Protein AF-A0A7S3GZ37-F1 (afdb_monomer)

Radius of gyration: 24.85 Å; Cα contacts (8 Å, |Δi|>4): 449; chains: 1; bounding box: 66×61×66 Å

Structure (mmCIF, N/CA/C/O backbone):
data_AF-A0A7S3GZ37-F1
#
_entry.id   AF-A0A7S3GZ37-F1
#
loop_
_atom_site.group_PDB
_atom_site.id
_atom_site.type_symbol
_atom_site.label_atom_id
_atom_site.label_alt_id
_atom_site.label_comp_id
_atom_site.label_asym_id
_atom_site.label_entity_id
_atom_site.label_seq_id
_atom_site.pdbx_PDB_ins_code
_atom_site.Cartn_x
_atom_site.Cartn_y
_atom_site.Cartn_z
_atom_site.occupancy
_atom_site.B_iso_or_equiv
_atom_site.auth_seq_id
_atom_site.auth_comp_id
_atom_site.auth_asym_id
_atom_site.auth_atom_id
_atom_site.pdbx_PDB_model_num
ATOM 1 N N . MET A 1 1 ? -5.097 -29.015 18.355 1.00 35.50 1 MET A N 1
ATOM 2 C CA . MET A 1 1 ? -4.716 -27.588 18.468 1.00 35.50 1 MET A CA 1
ATOM 3 C C . MET A 1 1 ? -5.918 -26.804 17.967 1.00 35.50 1 MET A C 1
ATOM 5 O O . MET A 1 1 ? -6.181 -26.873 16.778 1.00 35.50 1 MET A O 1
ATOM 9 N N . GLN A 1 2 ? -6.731 -26.203 18.844 1.00 29.08 2 GLN A N 1
ATOM 10 C CA . GLN A 1 2 ? -7.944 -25.498 18.398 1.00 29.08 2 GLN A CA 1
ATOM 11 C C . GLN A 1 2 ? -7.541 -24.325 17.495 1.00 29.08 2 GLN A C 1
ATOM 13 O O . GLN A 1 2 ? -6.819 -23.424 17.925 1.00 29.08 2 GLN A O 1
ATOM 18 N N . ARG A 1 3 ? -7.948 -24.377 16.223 1.00 33.03 3 ARG A N 1
ATOM 19 C CA . ARG A 1 3 ? -7.737 -23.296 15.258 1.00 33.03 3 ARG A CA 1
ATOM 20 C C . ARG A 1 3 ? -8.770 -22.206 15.535 1.00 33.03 3 ARG A C 1
ATOM 22 O O . ARG A 1 3 ? -9.951 -22.379 15.263 1.00 33.03 3 ARG A O 1
ATOM 29 N N . PHE A 1 4 ? -8.314 -21.083 16.078 1.00 39.19 4 PHE A N 1
ATOM 30 C CA . PHE A 1 4 ? -9.136 -19.892 16.290 1.00 39.19 4 PHE A CA 1
ATOM 31 C C . PHE A 1 4 ? -9.198 -19.076 14.995 1.00 39.19 4 PHE A C 1
ATOM 33 O O . PHE A 1 4 ? -8.526 -18.056 14.859 1.00 39.19 4 PHE A O 1
ATOM 40 N N . VAL A 1 5 ? -9.968 -19.551 14.016 1.00 39.66 5 VAL A N 1
ATOM 41 C CA . VAL A 1 5 ? -10.285 -18.780 12.807 1.00 39.66 5 VAL A CA 1
ATOM 42 C C . VAL A 1 5 ? -11.762 -18.399 12.885 1.00 39.66 5 VAL A C 1
ATOM 44 O O . VAL A 1 5 ? -12.608 -19.293 12.863 1.00 39.66 5 VAL A O 1
ATOM 47 N N . PRO A 1 6 ? -12.112 -17.105 12.987 1.00 42.22 6 PRO A N 1
ATOM 48 C CA . PRO A 1 6 ? -13.501 -16.681 12.888 1.00 42.22 6 PRO A CA 1
ATOM 49 C C . PRO A 1 6 ? -14.073 -17.135 11.537 1.00 42.22 6 PRO A C 1
ATOM 51 O O . PRO A 1 6 ? -13.595 -16.700 10.487 1.00 42.22 6 PRO A O 1
ATOM 54 N N . LEU A 1 7 ? -15.077 -18.019 11.575 1.00 40.81 7 LEU A N 1
ATOM 55 C CA . LEU A 1 7 ? -15.698 -18.655 10.399 1.00 40.81 7 LEU A CA 1
ATOM 56 C C . LEU A 1 7 ? -16.507 -17.681 9.528 1.00 40.81 7 LEU A C 1
ATOM 58 O O . LEU A 1 7 ? -16.898 -18.024 8.414 1.00 40.81 7 LEU A O 1
ATOM 62 N N . THR A 1 8 ? -16.764 -16.465 10.017 1.00 44.47 8 THR A N 1
ATOM 63 C CA . THR A 1 8 ? -17.423 -15.408 9.249 1.00 44.47 8 THR A CA 1
ATOM 64 C C . THR A 1 8 ? -16.440 -14.278 8.966 1.00 44.47 8 THR A C 1
ATOM 66 O O . THR A 1 8 ? -15.879 -13.631 9.856 1.00 44.47 8 THR A O 1
ATOM 69 N N . GLY A 1 9 ? -16.184 -14.082 7.676 1.00 42.22 9 GLY A N 1
ATOM 70 C CA . GLY A 1 9 ? -15.377 -12.988 7.180 1.00 42.22 9 GLY A CA 1
ATOM 71 C C . GLY A 1 9 ? -16.189 -11.706 7.123 1.00 42.22 9 GLY A C 1
ATOM 72 O O . GLY A 1 9 ? -17.130 -11.608 6.342 1.00 42.22 9 GLY A O 1
ATOM 73 N N . SER A 1 10 ? -15.861 -10.725 7.960 1.00 42.22 10 SER A N 1
ATOM 74 C CA . SER A 1 10 ? -16.433 -9.392 7.804 1.00 42.22 10 SER A CA 1
ATOM 75 C C . SER A 1 10 ? -15.868 -8.732 6.547 1.00 42.22 10 SER A C 1
ATOM 77 O O . SER A 1 10 ? -14.715 -8.306 6.546 1.00 42.22 10 SER A O 1
ATOM 79 N N . LEU A 1 11 ? -16.700 -8.603 5.512 1.00 43.41 11 LEU A N 1
ATOM 80 C CA . LEU A 1 11 ? -16.459 -7.702 4.377 1.00 43.41 11 LEU A CA 1
ATOM 81 C C . LEU A 1 11 ? -16.741 -6.232 4.724 1.00 43.41 11 LEU A C 1
ATOM 83 O O . LEU A 1 11 ? -16.451 -5.344 3.929 1.00 43.41 11 LEU A O 1
ATOM 87 N N . THR A 1 12 ? -17.324 -5.962 5.894 1.00 43.28 12 THR A N 1
ATOM 88 C CA . THR A 1 12 ? -17.513 -4.602 6.404 1.00 43.28 12 THR A CA 1
ATOM 89 C C . THR A 1 12 ? -16.279 -4.145 7.181 1.00 43.28 12 THR A C 1
ATOM 91 O O . THR A 1 12 ? -15.469 -4.979 7.595 1.00 43.28 12 THR A O 1
ATOM 94 N N . ASP A 1 13 ? -16.148 -2.828 7.374 1.00 47.03 13 ASP A N 1
ATOM 95 C CA . ASP A 1 13 ? -15.053 -2.085 8.031 1.00 47.03 13 ASP A CA 1
ATOM 96 C C . ASP A 1 13 ? -14.831 -2.427 9.526 1.00 47.03 13 ASP A C 1
ATOM 98 O O . ASP A 1 13 ? -14.633 -1.561 10.375 1.00 47.03 13 ASP A O 1
ATOM 102 N N . ASN A 1 14 ? -14.822 -3.710 9.875 1.00 44.12 14 ASN A N 1
ATOM 103 C CA . ASN A 1 14 ? -14.797 -4.210 11.245 1.00 44.12 14 ASN A CA 1
ATOM 104 C C . ASN A 1 14 ? -13.373 -4.521 11.722 1.00 44.12 14 ASN A C 1
ATOM 106 O O . ASN A 1 14 ? -13.192 -5.229 12.714 1.00 44.12 14 ASN A O 1
ATOM 110 N N . ALA A 1 15 ? -12.345 -4.000 11.046 1.00 44.28 15 ALA A N 1
ATOM 111 C CA . ALA A 1 15 ? -11.033 -3.926 11.675 1.00 44.28 15 ALA A CA 1
ATOM 112 C C . ALA A 1 15 ? -11.205 -3.125 12.984 1.00 44.28 15 ALA A C 1
ATOM 114 O O . ALA A 1 15 ? -11.822 -2.052 12.944 1.00 44.28 15 ALA A O 1
ATOM 115 N N . PRO A 1 16 ? -10.733 -3.622 14.143 1.00 38.81 16 PRO A N 1
ATOM 116 C CA . PRO A 1 16 ? -10.946 -2.967 15.428 1.00 38.81 16 PRO A CA 1
ATOM 117 C C . PRO A 1 16 ? -10.418 -1.532 15.358 1.00 38.81 16 PRO A C 1
ATOM 119 O O . PRO A 1 16 ? -9.214 -1.292 15.356 1.00 38.81 16 PRO A O 1
ATOM 122 N N . GLY A 1 17 ? -11.329 -0.563 15.228 1.00 41.06 17 GLY A N 1
ATOM 123 C CA . GLY A 1 17 ? -10.919 0.800 14.905 1.00 41.06 17 GLY A CA 1
ATOM 124 C C . GLY A 1 17 ? -11.859 1.605 14.020 1.00 41.06 17 GLY A C 1
ATOM 125 O O . GLY A 1 17 ? -11.913 2.821 14.193 1.00 41.06 17 GLY A O 1
ATOM 126 N N . TYR A 1 18 ? -12.569 0.971 13.085 1.00 42.00 18 TYR A N 1
ATOM 127 C CA . TYR A 1 18 ? -13.276 1.692 12.022 1.00 42.00 18 TYR A CA 1
ATOM 128 C C . TYR A 1 18 ? -14.769 1.361 11.935 1.00 42.00 18 TYR A C 1
ATOM 130 O O . TYR A 1 18 ? -15.287 0.502 12.646 1.00 42.00 18 TYR A O 1
ATOM 138 N N . ASN A 1 19 ? -15.473 2.240 11.228 1.00 46.69 19 ASN A N 1
ATOM 139 C CA . ASN A 1 19 ? -16.902 2.490 11.354 1.00 46.69 19 ASN A CA 1
ATOM 140 C C . ASN A 1 19 ? -17.733 1.236 11.069 1.00 46.69 19 ASN A C 1
ATOM 142 O O . ASN A 1 19 ? -17.633 0.654 9.997 1.00 46.69 19 ASN A O 1
ATOM 146 N N . ILE A 1 20 ? -18.644 0.899 11.983 1.00 42.38 20 ILE A N 1
ATOM 147 C CA . ILE A 1 20 ? -19.829 0.154 11.560 1.00 42.38 20 ILE A CA 1
ATOM 148 C C . ILE A 1 20 ? -20.642 1.164 10.758 1.00 42.38 20 ILE A C 1
ATOM 150 O O . ILE A 1 20 ? -20.902 2.263 11.253 1.00 42.38 20 ILE A O 1
ATOM 154 N N . VAL A 1 21 ? -20.973 0.820 9.516 1.00 41.56 21 VAL A N 1
ATOM 155 C CA . VAL A 1 21 ? -21.879 1.601 8.675 1.00 41.56 21 VAL A CA 1
ATOM 156 C C . VAL A 1 21 ? -23.245 1.567 9.360 1.00 41.56 21 VAL A C 1
ATOM 158 O O . VAL A 1 21 ? -24.022 0.637 9.183 1.00 41.56 21 VAL A O 1
ATOM 161 N N . SER A 1 22 ? -23.482 2.518 10.254 1.00 46.72 22 SER A N 1
ATOM 162 C CA . SER A 1 22 ? -24.790 2.752 10.846 1.00 46.72 22 SER A CA 1
ATOM 163 C C . SER A 1 22 ? -25.494 3.772 9.958 1.00 46.72 22 SER A C 1
ATOM 165 O O . SER A 1 22 ? -24.910 4.812 9.647 1.00 46.72 22 SER A O 1
ATOM 167 N N . GLU A 1 23 ? -26.742 3.500 9.587 1.00 46.38 23 GLU A N 1
ATOM 168 C CA . GLU A 1 23 ? -27.603 4.461 8.883 1.00 46.38 23 GLU A CA 1
ATOM 169 C C . GLU A 1 23 ? -27.892 5.713 9.738 1.00 46.38 23 GLU A C 1
ATOM 171 O O . GLU A 1 23 ? -28.280 6.757 9.214 1.00 46.38 23 GLU A O 1
ATOM 176 N N . ASP A 1 24 ? -27.620 5.648 11.046 1.00 51.50 24 ASP A N 1
ATOM 177 C CA . ASP A 1 24 ? -27.681 6.782 11.956 1.00 51.50 24 ASP A CA 1
ATOM 178 C C . ASP A 1 24 ? -26.459 7.706 11.793 1.00 51.50 24 ASP A C 1
ATOM 180 O O . ASP A 1 24 ? -25.326 7.412 12.192 1.00 51.50 24 ASP A O 1
ATOM 184 N N . VAL A 1 25 ? -26.707 8.900 11.250 1.00 54.44 25 VAL A N 1
ATOM 185 C CA . VAL A 1 25 ? -25.701 9.953 11.004 1.00 54.44 25 VAL A CA 1
ATOM 186 C C . VAL A 1 25 ? -24.977 10.375 12.296 1.00 54.44 25 VAL A C 1
ATOM 188 O O . VAL A 1 25 ? -23.818 10.793 12.261 1.00 54.44 25 VAL A O 1
ATOM 191 N N . ALA A 1 26 ? -25.631 10.227 13.455 1.00 55.41 26 ALA A N 1
ATOM 192 C CA . ALA A 1 26 ? -25.040 10.496 14.766 1.00 55.41 26 ALA A CA 1
ATOM 193 C C . ALA A 1 26 ? -24.019 9.424 15.206 1.00 55.41 26 ALA A C 1
ATOM 195 O O . ALA A 1 26 ? -23.028 9.758 15.859 1.00 55.41 26 ALA A O 1
ATOM 196 N N . GLU A 1 27 ? -24.216 8.156 14.829 1.00 52.59 27 GLU A N 1
ATOM 197 C CA . GLU A 1 27 ? -23.278 7.058 15.106 1.00 52.59 27 GLU A CA 1
ATOM 198 C C . GLU A 1 27 ? -22.117 7.018 14.098 1.00 52.59 27 GLU A C 1
ATOM 200 O O . GLU A 1 27 ? -20.994 6.689 14.482 1.00 52.59 27 GLU A O 1
ATOM 205 N N . ALA A 1 28 ? -22.328 7.472 12.856 1.00 52.44 28 ALA A N 1
ATOM 206 C CA . ALA A 1 28 ? -21.282 7.609 11.831 1.00 52.44 28 ALA A CA 1
ATOM 207 C C . ALA A 1 28 ? -20.157 8.607 12.205 1.00 52.44 28 ALA A C 1
ATOM 209 O O . ALA A 1 28 ? -19.084 8.621 11.595 1.00 52.44 28 ALA A O 1
ATOM 210 N N . ALA A 1 29 ? -20.382 9.447 13.222 1.00 57.59 29 ALA A N 1
ATOM 211 C CA . ALA A 1 29 ? -19.398 10.382 13.769 1.00 57.59 29 ALA A CA 1
ATOM 212 C C . ALA A 1 29 ? -18.529 9.785 14.896 1.00 57.59 29 ALA A C 1
ATOM 214 O O . ALA A 1 29 ? -17.644 10.472 15.424 1.00 57.59 29 ALA A O 1
ATOM 215 N N . LEU A 1 30 ? -18.779 8.536 15.297 1.00 62.91 30 LEU A N 1
ATOM 216 C CA . LEU A 1 30 ? -18.092 7.879 16.403 1.00 62.91 30 LEU A CA 1
ATOM 217 C C . LEU A 1 30 ? -16.970 6.971 15.888 1.00 62.91 30 LEU A C 1
ATOM 219 O O . LEU A 1 30 ? -17.129 6.230 14.929 1.00 62.91 30 LEU A O 1
ATOM 223 N N . GLY A 1 31 ? -15.817 7.037 16.547 1.00 70.00 31 GLY A N 1
ATOM 224 C CA . GLY A 1 31 ? -14.633 6.255 16.216 1.00 70.00 31 GLY A CA 1
ATOM 225 C C . GLY A 1 31 ? -14.716 4.797 16.702 1.00 70.00 31 GLY A C 1
ATOM 226 O O . GLY A 1 31 ? -15.807 4.217 16.792 1.00 70.00 31 GLY A O 1
ATOM 227 N N . PRO A 1 32 ? -13.567 4.180 17.047 1.00 74.94 32 PRO A N 1
ATOM 228 C CA . PRO A 1 32 ? -13.516 2.788 17.482 1.00 74.94 32 PRO A CA 1
ATOM 229 C C . PRO A 1 32 ? -14.454 2.499 18.653 1.00 74.94 32 PRO A C 1
ATOM 231 O O . PRO A 1 32 ? -14.734 3.389 19.468 1.00 74.94 32 PRO A O 1
ATOM 234 N N . LEU A 1 33 ? -14.826 1.226 18.825 1.00 80.38 33 LEU A N 1
ATOM 235 C CA . LEU A 1 33 ? -15.337 0.756 20.112 1.00 80.38 33 LEU A CA 1
ATOM 236 C C . LEU A 1 33 ? -14.380 1.186 21.226 1.00 80.38 33 LEU A C 1
ATOM 238 O O . LEU A 1 33 ? -13.155 1.132 21.097 1.00 80.38 33 LEU A O 1
ATOM 242 N N . CYS A 1 34 ? -14.944 1.657 22.332 1.00 82.25 34 CYS A N 1
ATOM 243 C CA . CYS A 1 34 ? -14.135 2.099 23.448 1.00 82.25 34 CYS A CA 1
ATOM 244 C C . CYS A 1 34 ? -13.430 0.894 24.065 1.00 82.25 34 CYS A C 1
ATOM 246 O O . CYS A 1 34 ? -14.068 0.068 24.711 1.00 82.25 34 CYS A O 1
ATOM 248 N N . TRP A 1 35 ? -12.105 0.842 23.931 1.00 85.81 35 TRP A N 1
ATOM 249 C CA . TRP A 1 35 ? -11.263 -0.223 24.487 1.00 85.81 35 TRP A CA 1
ATOM 250 C C . TRP A 1 35 ? -11.438 -0.411 26.000 1.00 85.81 35 TRP A C 1
ATOM 252 O O . TRP A 1 35 ? -11.164 -1.480 26.531 1.00 85.81 35 TRP A O 1
ATOM 262 N N . LYS A 1 36 ? -11.897 0.624 26.719 1.00 86.12 36 LYS A N 1
ATOM 263 C CA . LYS A 1 36 ? -12.059 0.569 28.174 1.00 86.12 36 LYS A CA 1
ATOM 264 C C . LYS A 1 36 ? -13.328 -0.161 28.616 1.00 86.12 36 LYS A C 1
ATOM 266 O O . LYS A 1 36 ? -13.311 -0.783 29.673 1.00 86.12 36 LYS A O 1
ATOM 271 N N . CYS A 1 37 ? -14.420 -0.031 27.863 1.00 87.06 37 CYS A N 1
ATOM 272 C CA . CYS A 1 37 ? -15.710 -0.651 28.187 1.00 87.06 37 CYS A CA 1
ATOM 273 C C . CYS A 1 37 ? -16.151 -1.710 27.174 1.00 87.06 37 CYS A C 1
ATOM 275 O O . CYS A 1 37 ? -17.232 -2.271 27.330 1.00 87.06 37 CYS A O 1
ATOM 277 N N . SER A 1 38 ? -15.363 -1.944 26.125 1.00 83.19 38 SER A N 1
ATOM 278 C CA . SER A 1 38 ? -15.662 -2.867 25.028 1.00 83.19 38 SER A CA 1
ATOM 279 C C . SER A 1 38 ? -17.062 -2.659 24.437 1.00 83.19 38 SER A C 1
ATOM 281 O O . SER A 1 38 ? -17.802 -3.608 24.219 1.00 83.19 38 SER A O 1
ATOM 283 N N . GLY A 1 39 ? -17.470 -1.399 24.245 1.00 83.38 39 GLY A N 1
ATOM 284 C CA . GLY A 1 39 ? -18.782 -1.073 23.670 1.00 83.38 39 GLY A CA 1
ATOM 285 C C . GLY A 1 39 ? -19.966 -1.120 24.642 1.00 83.38 39 GLY A C 1
ATOM 286 O O . GLY A 1 39 ? -21.083 -0.793 24.257 1.00 83.38 39 GLY A O 1
ATOM 287 N N . THR A 1 40 ? -19.761 -1.452 25.918 1.00 86.12 40 THR A N 1
ATOM 288 C CA . THR A 1 40 ? -20.869 -1.498 26.894 1.00 86.12 40 THR A CA 1
ATOM 289 C C . THR A 1 40 ? -21.284 -0.117 27.409 1.00 86.12 40 THR A C 1
ATOM 291 O O . THR A 1 40 ? -22.352 0.033 27.994 1.00 86.12 40 THR A O 1
ATOM 294 N N . GLY A 1 41 ? -20.436 0.905 27.236 1.00 88.62 41 GLY A N 1
ATOM 295 C CA . GLY A 1 41 ? -20.662 2.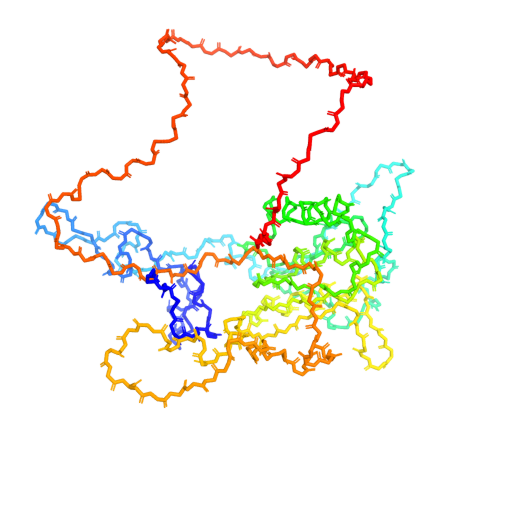258 27.767 1.00 88.62 41 GLY A CA 1
ATOM 296 C C . GLY A 1 41 ? -20.417 2.380 29.277 1.00 88.62 41 GLY A C 1
ATOM 297 O O . GLY A 1 41 ? -20.461 3.479 29.827 1.00 88.62 41 GLY A O 1
ATOM 298 N N . SER A 1 42 ? -20.073 1.284 29.953 1.00 92.50 42 SER A N 1
ATOM 299 C CA . SER A 1 42 ? -19.923 1.225 31.406 1.00 92.50 42 SER A CA 1
ATOM 300 C C . SER A 1 42 ? -18.734 0.349 31.819 1.00 92.50 42 SER A C 1
ATOM 302 O O . SER A 1 42 ? -18.200 -0.413 31.021 1.00 92.50 42 SER A O 1
ATOM 304 N N . VAL A 1 43 ? -18.245 0.496 33.048 1.00 91.38 43 VAL A N 1
ATOM 305 C CA . VAL A 1 43 ? -17.188 -0.353 33.614 1.00 91.38 43 VAL A CA 1
ATOM 306 C C . VAL A 1 43 ? -17.567 -0.777 35.027 1.00 91.38 43 VAL A C 1
ATOM 308 O O . VAL A 1 43 ? -18.126 0.011 35.788 1.00 91.38 43 VAL A O 1
ATOM 311 N N . THR A 1 44 ? -17.243 -2.011 35.406 1.00 91.31 44 THR A N 1
ATOM 312 C CA . THR A 1 44 ? -17.473 -2.489 36.775 1.00 91.31 44 THR A CA 1
ATOM 313 C C . THR A 1 44 ? -16.430 -1.889 37.712 1.00 91.31 44 THR A C 1
ATOM 315 O O . THR A 1 44 ? -15.229 -2.103 37.535 1.00 91.31 44 THR A O 1
ATOM 318 N N . LYS A 1 45 ? -16.873 -1.153 38.736 1.00 89.00 45 LYS A N 1
ATOM 319 C CA . LYS A 1 45 ? -16.002 -0.610 39.785 1.00 89.00 45 LYS A CA 1
ATOM 320 C C . LYS A 1 45 ? -16.471 -1.101 41.153 1.00 89.00 45 LYS A C 1
ATOM 322 O O . LYS A 1 45 ? -17.527 -0.702 41.634 1.00 89.00 45 LYS A O 1
ATOM 327 N N . LYS A 1 46 ? -15.644 -1.931 41.799 1.00 86.75 46 LYS A N 1
ATOM 328 C CA . LYS A 1 46 ? -15.914 -2.633 43.072 1.00 86.75 46 LYS A CA 1
ATOM 329 C C . LYS A 1 46 ? -17.134 -3.565 43.011 1.00 86.75 46 LYS A C 1
ATOM 331 O O . LYS A 1 46 ? -16.953 -4.773 43.015 1.00 86.75 46 LYS A O 1
ATOM 336 N N . VAL A 1 47 ? -18.341 -3.007 42.948 1.00 87.06 47 VAL A N 1
ATOM 337 C CA . VAL A 1 47 ? -19.623 -3.740 42.949 1.00 87.06 47 VAL A CA 1
ATOM 338 C C . VAL A 1 47 ? -20.710 -3.059 42.114 1.00 87.06 47 VAL A C 1
ATOM 340 O O . VAL A 1 47 ? -21.772 -3.639 41.922 1.00 87.06 47 VAL A O 1
ATOM 343 N N . SER A 1 48 ? -20.467 -1.850 41.600 1.00 87.62 48 SER A N 1
ATOM 344 C CA . SER A 1 48 ? -21.437 -1.120 40.786 1.00 87.62 48 SER A CA 1
ATOM 345 C C . SER A 1 48 ? -20.955 -0.955 39.351 1.00 87.62 48 SER A C 1
ATOM 347 O O . SER A 1 48 ? -19.759 -0.807 39.069 1.00 87.62 48 SER A O 1
ATOM 349 N N . LEU A 1 49 ? -21.919 -0.984 38.435 1.00 92.50 49 LEU A N 1
ATOM 350 C CA . LEU A 1 49 ? -21.727 -0.571 37.057 1.00 92.50 49 LEU A CA 1
ATOM 351 C C . LEU A 1 49 ? -21.665 0.961 37.047 1.00 92.50 49 LEU A C 1
ATOM 353 O O . LEU A 1 49 ? -22.617 1.618 37.468 1.00 92.50 49 LEU A O 1
ATOM 357 N N . VAL A 1 50 ? -20.544 1.539 36.620 1.00 95.31 50 VAL A N 1
ATOM 358 C CA . VAL A 1 50 ? -20.403 2.997 36.494 1.00 95.31 50 VAL A CA 1
ATOM 359 C C . VAL A 1 50 ? -20.203 3.382 35.040 1.00 95.31 50 VAL A C 1
ATOM 361 O O . VAL A 1 50 ? -19.601 2.637 34.268 1.00 95.31 50 VAL A O 1
ATOM 364 N N . GLU A 1 51 ? -20.686 4.561 34.661 1.00 96.50 51 GLU A N 1
ATOM 365 C CA . GLU A 1 51 ? -20.479 5.096 33.318 1.00 96.50 51 GLU A CA 1
ATOM 366 C C . GLU A 1 51 ? -18.982 5.149 32.972 1.00 96.50 51 GLU A C 1
ATOM 368 O O . GLU A 1 51 ? -18.138 5.594 33.762 1.00 96.50 51 GLU A O 1
ATOM 373 N N . CYS A 1 52 ? -18.638 4.681 31.773 1.00 92.56 52 CYS A N 1
ATOM 374 C CA . CYS A 1 52 ? -17.262 4.667 31.313 1.00 92.56 52 CYS A CA 1
ATOM 375 C C . CYS A 1 52 ? -16.784 6.096 31.035 1.00 92.56 52 CYS A C 1
ATOM 377 O O . CYS A 1 52 ? -17.172 6.694 30.037 1.00 92.56 52 CYS A O 1
ATOM 379 N N . LYS A 1 53 ? -15.868 6.614 31.858 1.00 94.38 53 LYS A N 1
ATOM 380 C CA . LYS A 1 53 ? -15.295 7.967 31.704 1.00 94.38 53 LYS A CA 1
ATOM 381 C C . LYS A 1 53 ? -14.446 8.176 30.447 1.00 94.38 53 LYS A C 1
ATOM 383 O O . LYS A 1 53 ? -14.200 9.311 30.069 1.00 94.38 53 LYS A O 1
ATOM 388 N N . VAL A 1 54 ? -14.004 7.102 29.790 1.00 89.94 54 VAL A N 1
ATOM 389 C CA . VAL A 1 54 ? -13.217 7.203 28.548 1.00 89.94 54 VAL A CA 1
ATOM 390 C C . VAL A 1 54 ? -14.110 7.546 27.351 1.00 89.94 54 VAL A C 1
ATOM 392 O O . VAL A 1 54 ? -13.726 8.361 26.519 1.00 89.94 54 VAL A O 1
ATOM 395 N N . CYS A 1 55 ? -15.306 6.954 27.263 1.00 88.81 55 CYS A N 1
ATOM 396 C CA . CYS A 1 55 ? -16.279 7.270 26.208 1.00 88.81 55 CYS A CA 1
ATOM 397 C C . CYS A 1 55 ? -17.450 8.142 26.681 1.00 88.81 55 CYS A C 1
ATOM 399 O O . CYS A 1 55 ? -18.285 8.508 25.863 1.00 88.81 55 CYS A O 1
ATOM 401 N N . ASN A 1 56 ? -17.534 8.466 27.974 1.00 91.38 56 ASN A N 1
ATOM 402 C CA . ASN A 1 56 ? -18.670 9.145 28.609 1.00 91.38 56 ASN A CA 1
ATOM 403 C C . ASN A 1 56 ? -20.011 8.481 28.257 1.00 91.38 56 ASN A C 1
ATOM 405 O O . ASN A 1 56 ? -20.911 9.119 27.721 1.00 91.38 56 ASN A O 1
ATOM 409 N N . GLY A 1 57 ? -20.091 7.158 28.431 1.00 89.56 57 GLY A N 1
ATOM 410 C CA . GLY A 1 57 ? -21.302 6.382 28.130 1.00 89.56 57 GLY A CA 1
ATOM 411 C C . GLY A 1 57 ? -21.561 6.107 26.644 1.00 89.56 57 GLY A C 1
ATOM 412 O O . GLY A 1 57 ? -22.369 5.242 26.325 1.00 89.56 57 GLY A O 1
ATOM 413 N N . ARG A 1 58 ? -20.830 6.749 25.719 1.00 86.44 58 ARG A N 1
ATOM 414 C CA . ARG A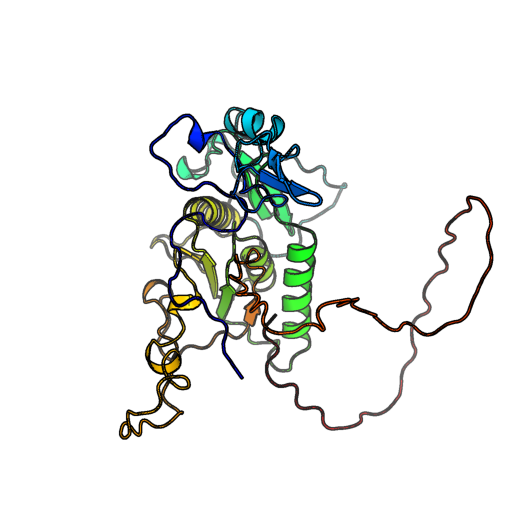 1 58 ? -21.081 6.675 24.264 1.00 86.44 58 ARG A CA 1
ATOM 415 C C . ARG A 1 58 ? -20.721 5.348 23.606 1.00 86.44 58 ARG A C 1
ATOM 417 O O . ARG A 1 58 ? -20.897 5.219 22.402 1.00 86.44 58 ARG A O 1
ATOM 424 N N . LYS A 1 59 ? -20.158 4.388 24.352 1.00 88.38 59 LYS A N 1
ATOM 425 C CA . LYS A 1 59 ? -19.711 3.056 23.879 1.00 88.38 59 LYS A CA 1
ATOM 426 C C . LYS A 1 59 ? -18.536 3.078 22.885 1.00 88.38 59 LYS A C 1
ATOM 428 O O . LYS A 1 59 ? -17.753 2.130 22.843 1.00 88.38 59 LYS A O 1
ATOM 433 N N . ARG A 1 60 ? -18.349 4.177 22.157 1.00 84.62 60 ARG A N 1
ATOM 434 C CA . ARG A 1 60 ? -17.288 4.437 21.182 1.00 84.62 60 ARG A CA 1
ATOM 435 C C . ARG A 1 60 ? -16.456 5.653 21.570 1.00 84.62 60 ARG A C 1
ATOM 437 O O . ARG A 1 60 ? -16.906 6.530 22.308 1.00 84.62 60 ARG A O 1
ATOM 444 N N . LEU A 1 61 ? -15.220 5.692 21.088 1.00 83.81 61 LEU A N 1
ATOM 445 C CA . LEU A 1 61 ? -14.345 6.850 21.244 1.00 83.81 61 LEU A CA 1
ATOM 446 C C . LEU A 1 61 ? -14.745 7.957 20.265 1.00 83.81 61 LEU A C 1
ATOM 448 O O . LEU A 1 61 ? -15.152 7.652 19.147 1.00 83.81 61 LEU A O 1
ATOM 452 N N . PRO A 1 62 ? -14.608 9.240 20.631 1.00 81.94 62 PRO A N 1
ATOM 453 C CA . PRO A 1 62 ? -14.761 10.313 19.659 1.00 81.94 62 PRO A CA 1
ATOM 454 C C . PRO A 1 62 ? -13.678 10.198 18.579 1.00 81.94 62 PRO A C 1
ATOM 456 O O . PRO A 1 62 ? -12.519 9.891 18.875 1.00 81.94 62 PRO A O 1
ATOM 459 N N . VAL A 1 63 ? -14.045 10.473 17.327 1.00 79.12 63 VAL A N 1
ATOM 460 C CA . VAL A 1 63 ? -13.054 10.642 16.260 1.00 79.12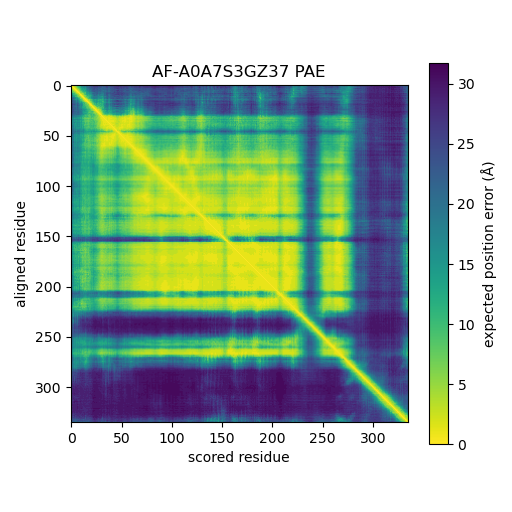 63 VAL A CA 1
ATOM 461 C C . VAL A 1 63 ? -12.166 11.833 16.624 1.00 79.12 63 VAL A C 1
ATOM 463 O O . VAL A 1 63 ? -12.662 12.880 17.042 1.00 79.12 63 VAL A O 1
ATOM 466 N N . LYS A 1 64 ? -10.844 11.677 16.487 1.00 80.94 64 LYS A N 1
ATOM 467 C CA . LYS A 1 64 ? -9.901 12.771 16.753 1.00 80.94 64 LYS A CA 1
ATOM 468 C C . LYS A 1 64 ? -10.245 13.961 15.851 1.00 80.94 64 LYS A C 1
ATOM 470 O O . LYS A 1 64 ? -10.465 13.784 14.653 1.00 80.94 64 LYS A O 1
ATOM 475 N N . SER A 1 65 ? -10.255 15.167 16.411 1.00 82.19 65 SER A N 1
ATOM 476 C CA . SER A 1 65 ? -10.598 16.399 15.686 1.00 82.19 65 SER A CA 1
ATOM 477 C C . SER A 1 65 ? -9.752 16.597 14.427 1.00 82.19 65 SER A C 1
ATOM 479 O O . SER A 1 65 ? -10.273 17.016 13.399 1.00 82.19 65 SER A O 1
ATOM 481 N N . ASP A 1 66 ? -8.474 16.223 14.463 1.00 79.44 66 ASP A N 1
ATOM 482 C CA . ASP A 1 66 ? -7.586 16.310 13.299 1.00 79.44 66 ASP A CA 1
ATOM 483 C C . ASP A 1 66 ? -7.989 15.361 12.167 1.00 79.44 66 ASP A C 1
ATOM 485 O O . ASP A 1 66 ? -7.833 15.700 10.999 1.00 79.44 66 ASP A O 1
ATOM 489 N N . VAL A 1 67 ? -8.571 14.204 12.491 1.00 80.81 67 VAL A N 1
ATOM 490 C CA . VAL A 1 67 ? -9.113 13.269 11.492 1.00 80.81 67 VAL A CA 1
ATOM 491 C C . VAL A 1 67 ? -10.371 13.848 10.856 1.00 80.81 67 VAL A C 1
ATOM 493 O O . VAL A 1 67 ? -10.555 13.736 9.650 1.00 80.81 67 VAL A O 1
ATOM 496 N N . GLN A 1 68 ? -11.222 14.515 11.640 1.00 84.06 68 GLN A N 1
ATOM 497 C CA . GLN A 1 68 ? -12.402 15.200 11.107 1.00 84.06 68 GLN A CA 1
ATOM 498 C C . GLN A 1 68 ? -12.008 16.367 10.196 1.00 84.06 68 GLN A C 1
ATOM 500 O O . GLN A 1 68 ? -12.503 16.452 9.078 1.00 84.06 68 GLN A O 1
ATOM 505 N N . LYS A 1 69 ? -11.065 17.213 10.631 1.00 86.25 69 LYS A N 1
ATOM 506 C CA . LYS A 1 69 ? -10.516 18.310 9.817 1.00 86.25 69 LYS A CA 1
ATOM 507 C C . LYS A 1 69 ? -9.864 17.798 8.537 1.00 86.25 69 LYS A C 1
ATOM 509 O O . LYS A 1 69 ? -10.009 18.402 7.478 1.00 86.25 69 LYS A O 1
ATOM 514 N N . ALA A 1 70 ? -9.146 16.680 8.629 1.00 86.12 70 ALA A N 1
ATOM 515 C CA . ALA A 1 70 ? -8.492 16.078 7.484 1.00 86.12 70 ALA A CA 1
ATOM 516 C C . ALA A 1 70 ? -9.491 15.732 6.376 1.00 86.12 70 ALA A C 1
ATOM 518 O O . ALA A 1 70 ? -9.190 16.028 5.229 1.00 86.12 70 ALA A O 1
ATOM 519 N N . LYS A 1 71 ? -10.680 15.201 6.697 1.00 85.06 71 LYS A N 1
ATOM 520 C CA . LYS A 1 71 ? -11.691 14.793 5.699 1.00 85.06 71 LYS A CA 1
ATOM 521 C C . LYS A 1 71 ? -12.111 15.898 4.727 1.00 85.06 71 LYS A C 1
ATOM 523 O O . LYS A 1 71 ? -12.498 15.575 3.616 1.00 85.06 71 LYS A O 1
ATOM 528 N N . THR A 1 72 ? -12.044 17.163 5.136 1.00 89.19 72 THR A N 1
ATOM 529 C CA . THR A 1 72 ? -12.430 18.324 4.312 1.00 89.19 72 THR A CA 1
ATOM 530 C C . THR A 1 72 ? -11.227 19.147 3.859 1.00 89.19 72 THR A C 1
ATOM 532 O O . THR A 1 72 ? -11.379 20.244 3.333 1.00 89.19 72 THR A O 1
ATOM 535 N N . THR A 1 73 ? -10.009 18.687 4.148 1.00 90.69 73 THR A N 1
ATOM 536 C CA . THR A 1 73 ? -8.794 19.386 3.727 1.00 90.69 73 THR A CA 1
ATOM 537 C C . THR A 1 73 ? -8.484 18.986 2.289 1.00 90.69 73 THR A C 1
ATOM 539 O O . THR A 1 73 ? -8.333 17.787 2.062 1.00 90.69 73 THR A O 1
ATOM 542 N N . PRO A 1 74 ? -8.268 19.928 1.356 1.00 94.56 74 PRO A N 1
ATOM 543 C CA . PRO A 1 74 ? -7.909 19.589 -0.015 1.00 94.56 74 PRO A CA 1
ATOM 544 C C . PRO A 1 74 ? -6.750 18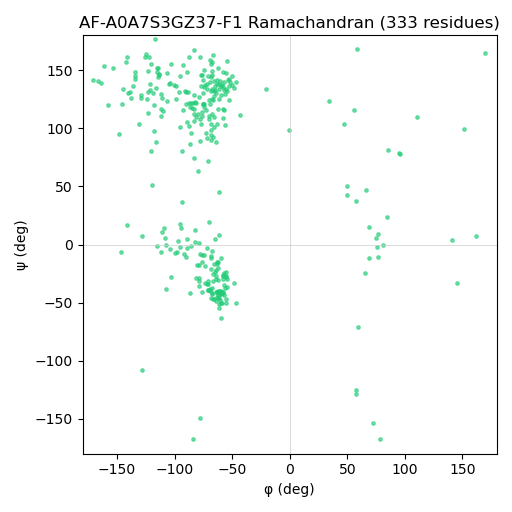.590 -0.111 1.00 94.56 74 PRO A C 1
ATOM 546 O O . PRO A 1 74 ? -5.804 18.597 0.706 1.00 94.56 74 PRO A O 1
ATOM 549 N N . GLY A 1 75 ? -6.840 17.723 -1.119 1.00 92.75 75 GLY A N 1
ATOM 550 C CA . GLY A 1 75 ? -5.794 16.773 -1.471 1.00 92.75 75 GLY A CA 1
ATOM 551 C C . GLY A 1 75 ? -4.443 17.474 -1.637 1.00 92.75 75 GLY A C 1
ATOM 552 O O . GLY A 1 75 ? -4.369 18.586 -2.158 1.00 92.75 75 GLY A O 1
ATOM 553 N N . MET A 1 76 ? -3.354 16.862 -1.160 1.00 93.38 76 MET A N 1
ATOM 554 C CA . MET A 1 76 ? -2.019 17.466 -1.282 1.00 93.38 76 MET A CA 1
ATOM 555 C C . MET A 1 76 ? -0.948 16.484 -1.744 1.00 93.38 76 MET A C 1
ATOM 557 O O . MET A 1 76 ? -0.918 15.331 -1.321 1.00 93.38 76 MET A O 1
ATOM 561 N N . ILE A 1 77 ? 0.004 16.974 -2.531 1.00 92.62 77 ILE A N 1
ATOM 562 C CA . ILE A 1 77 ? 1.210 16.228 -2.890 1.00 92.62 77 ILE A CA 1
ATOM 563 C C . ILE A 1 77 ? 2.349 16.688 -1.978 1.00 92.62 77 ILE A C 1
ATOM 565 O O . ILE A 1 77 ? 2.644 17.882 -1.884 1.00 92.62 77 ILE A O 1
ATOM 569 N N . THR A 1 78 ? 2.996 15.749 -1.290 1.00 92.38 78 THR A N 1
ATOM 570 C CA . THR A 1 78 ? 4.197 16.036 -0.503 1.00 92.38 78 THR A CA 1
ATOM 571 C C . THR A 1 78 ? 5.353 16.359 -1.441 1.00 92.38 78 THR A C 1
ATOM 573 O O . THR A 1 78 ? 5.758 15.521 -2.246 1.00 92.38 78 THR A O 1
ATOM 576 N N . ARG A 1 79 ? 5.925 17.559 -1.306 1.00 88.44 79 ARG A N 1
ATOM 577 C CA . ARG A 1 79 ? 7.166 17.922 -1.997 1.00 88.44 79 ARG A CA 1
ATOM 578 C C . ARG A 1 79 ? 8.361 17.282 -1.297 1.00 88.44 79 ARG A C 1
ATOM 580 O O . ARG A 1 79 ? 8.445 17.304 -0.072 1.00 88.44 79 ARG A O 1
ATOM 587 N N . GLN A 1 80 ? 9.280 16.738 -2.085 1.00 85.75 80 GLN A N 1
ATOM 588 C CA . GLN A 1 80 ? 10.529 16.164 -1.604 1.00 85.75 80 GLN A CA 1
ATOM 589 C C . GLN A 1 80 ? 11.676 17.107 -1.950 1.00 85.75 80 GLN A C 1
ATOM 591 O O . GLN A 1 80 ? 11.872 17.425 -3.121 1.00 85.75 80 GLN A O 1
ATOM 596 N N . THR A 1 81 ? 12.439 17.534 -0.948 1.00 88.12 81 THR A N 1
ATOM 597 C CA . THR A 1 81 ? 13.716 18.211 -1.185 1.00 88.12 81 THR A CA 1
ATOM 598 C C . THR A 1 81 ? 14.783 17.146 -1.394 1.00 88.12 81 THR A C 1
ATOM 600 O O . THR A 1 81 ? 14.973 16.289 -0.531 1.00 88.12 81 THR A O 1
ATOM 603 N N . LEU A 1 82 ? 15.453 17.181 -2.544 1.00 88.50 82 LEU A N 1
ATOM 604 C CA . LEU A 1 82 ? 16.504 16.232 -2.899 1.00 88.50 82 LEU A CA 1
ATOM 605 C C . LEU A 1 82 ? 17.876 16.907 -2.780 1.00 88.50 82 LEU A C 1
ATOM 607 O O . LEU A 1 82 ? 18.009 18.064 -3.188 1.00 88.50 82 LEU A O 1
ATOM 611 N N . PRO A 1 83 ? 18.895 16.222 -2.233 1.00 91.81 83 PRO A N 1
ATOM 612 C CA . PRO A 1 83 ? 20.263 16.721 -2.271 1.00 91.81 83 PRO A CA 1
ATOM 613 C C . PRO A 1 83 ? 20.737 16.952 -3.719 1.00 91.81 83 PRO A C 1
ATOM 615 O O . PRO A 1 83 ? 20.324 16.208 -4.614 1.00 91.81 83 PRO A O 1
ATOM 618 N N . PRO A 1 84 ? 21.623 17.933 -3.973 1.00 94.50 84 PRO A N 1
ATOM 619 C CA . PRO A 1 84 ? 22.233 18.109 -5.289 1.00 94.50 84 PRO A CA 1
ATOM 620 C C . PRO A 1 84 ? 22.903 16.816 -5.776 1.00 94.50 84 PRO A C 1
ATOM 622 O O . PRO A 1 84 ? 23.639 16.181 -5.024 1.00 94.50 84 PRO A O 1
ATOM 625 N N . GLY A 1 85 ? 22.638 16.426 -7.025 1.00 93.31 85 GLY A N 1
ATOM 626 C CA . GLY A 1 85 ? 23.189 15.203 -7.626 1.00 93.31 85 GLY A CA 1
ATOM 627 C C . GLY A 1 85 ? 22.553 13.895 -7.143 1.00 93.31 85 GLY A C 1
ATOM 628 O O . GLY A 1 85 ? 23.032 12.824 -7.504 1.00 93.31 85 GLY A O 1
ATOM 629 N N . TRP A 1 86 ? 21.492 13.946 -6.330 1.00 92.81 86 TRP A N 1
ATOM 630 C CA . TRP A 1 86 ? 20.760 12.740 -5.957 1.00 92.81 86 TRP A CA 1
ATOM 631 C C . TRP A 1 86 ? 19.948 12.201 -7.136 1.00 92.81 86 TRP A C 1
ATOM 633 O O . TRP A 1 86 ? 19.193 12.938 -7.773 1.00 92.81 86 TRP A O 1
ATOM 643 N N . GLU A 1 87 ? 20.038 10.892 -7.357 1.00 90.81 87 GLU A N 1
ATOM 644 C CA . GLU A 1 87 ? 19.242 10.171 -8.346 1.00 90.81 87 GLU A CA 1
ATOM 645 C C . GLU A 1 87 ? 18.419 9.065 -7.671 1.00 90.81 87 GLU A C 1
ATOM 647 O O . GLU A 1 87 ? 18.927 8.363 -6.784 1.00 90.81 87 GLU A O 1
ATOM 652 N N . PRO A 1 88 ? 17.146 8.881 -8.068 1.00 90.44 88 PRO A N 1
ATOM 653 C CA . PRO A 1 88 ? 16.321 7.827 -7.507 1.00 90.44 88 PRO A CA 1
ATOM 654 C C . PRO A 1 88 ? 16.843 6.462 -7.942 1.00 90.44 88 PRO A C 1
ATOM 656 O O . PRO A 1 88 ? 17.081 6.206 -9.121 1.00 90.44 88 PRO A O 1
ATOM 659 N N . LYS A 1 89 ? 16.979 5.563 -6.967 1.00 92.06 89 LYS A N 1
ATOM 660 C CA . LYS A 1 89 ? 17.263 4.151 -7.226 1.00 92.06 89 LYS A CA 1
ATOM 661 C C . LYS A 1 89 ? 15.995 3.417 -7.666 1.00 92.06 89 LYS A C 1
ATOM 663 O O . LYS A 1 89 ? 14.883 3.842 -7.348 1.00 92.06 89 LYS A O 1
ATOM 668 N N . GLY A 1 90 ? 16.203 2.262 -8.294 1.00 92.81 90 GLY A N 1
ATOM 669 C CA . GLY A 1 90 ? 15.142 1.319 -8.638 1.00 92.81 90 GLY A CA 1
ATOM 670 C C . GLY A 1 90 ? 14.329 1.723 -9.872 1.00 92.81 90 GLY A C 1
ATOM 671 O O . GLY A 1 90 ? 14.755 2.591 -10.638 1.00 92.81 90 GLY A O 1
ATOM 672 N N . PRO A 1 91 ? 13.183 1.062 -10.102 1.00 94.88 91 PRO A N 1
ATOM 673 C CA . PRO A 1 91 ? 12.316 1.372 -11.231 1.00 94.88 91 PRO A CA 1
ATOM 674 C C . PRO A 1 91 ? 11.774 2.797 -11.119 1.00 94.88 91 PRO A C 1
ATOM 676 O O . PRO A 1 91 ? 11.342 3.217 -10.047 1.00 94.88 91 PRO A O 1
ATOM 679 N N . ARG A 1 92 ? 11.749 3.517 -12.243 1.00 95.19 92 ARG A N 1
ATOM 680 C CA . ARG A 1 92 ? 11.192 4.872 -12.302 1.00 95.19 92 ARG A CA 1
ATOM 681 C C . ARG A 1 92 ? 9.682 4.850 -12.102 1.00 95.19 92 ARG A C 1
ATOM 683 O O . ARG A 1 92 ? 9.000 3.943 -12.575 1.00 95.19 92 ARG A O 1
ATOM 690 N N . CYS A 1 93 ? 9.169 5.868 -11.428 1.00 95.19 93 CYS A N 1
ATOM 691 C CA . CYS A 1 93 ? 7.737 6.095 -11.292 1.00 95.19 93 CYS A CA 1
ATOM 692 C C . CYS A 1 93 ? 7.121 6.473 -12.650 1.00 95.19 93 CYS A C 1
ATOM 694 O O . CYS A 1 93 ? 7.544 7.456 -13.259 1.00 95.19 93 CYS A O 1
ATOM 696 N N . PHE A 1 94 ? 6.090 5.744 -13.089 1.00 95.69 94 PHE A N 1
ATOM 697 C CA . PHE A 1 94 ? 5.456 5.921 -14.402 1.00 95.69 94 PHE A CA 1
ATOM 698 C C . PHE A 1 94 ? 4.973 7.360 -14.644 1.00 95.69 94 PHE A C 1
ATOM 700 O O . PHE A 1 94 ? 5.342 7.975 -15.639 1.00 95.69 94 PHE A O 1
ATOM 707 N N . TYR A 1 95 ? 4.218 7.929 -13.700 1.00 94.81 95 TYR A N 1
ATOM 708 C CA . TYR A 1 95 ? 3.761 9.325 -13.759 1.00 94.81 95 TYR A CA 1
ATOM 709 C C . TYR A 1 95 ? 4.686 10.301 -13.009 1.00 94.81 95 TYR A C 1
ATOM 711 O O . TYR A 1 95 ? 4.306 11.438 -12.734 1.00 94.81 95 TYR A O 1
ATOM 719 N N . GLY A 1 96 ? 5.906 9.883 -12.644 1.00 90.56 96 GLY A N 1
ATOM 720 C CA . GLY A 1 96 ? 6.794 10.660 -11.768 1.00 90.56 96 GLY A CA 1
ATOM 721 C C . GLY A 1 96 ? 7.264 11.991 -12.365 1.00 90.56 96 GLY A C 1
ATOM 722 O O . GLY A 1 96 ? 7.605 12.911 -11.624 1.00 90.56 96 GLY A O 1
ATOM 723 N N . SER A 1 97 ? 7.259 12.099 -13.695 1.00 89.81 97 SER A N 1
ATOM 724 C CA . SER A 1 97 ? 7.613 13.314 -14.443 1.00 89.81 97 SER A CA 1
ATOM 725 C C . SER A 1 97 ? 6.410 14.007 -15.087 1.00 89.81 97 SER A C 1
ATOM 727 O O . SER A 1 97 ? 6.590 15.032 -15.737 1.00 89.81 97 SER A O 1
ATOM 729 N N . THR A 1 98 ? 5.200 13.469 -14.921 1.00 90.81 98 THR A N 1
ATOM 730 C CA . THR A 1 98 ? 3.981 14.035 -15.508 1.00 90.81 98 THR A CA 1
ATOM 731 C C . THR A 1 98 ? 3.498 15.227 -14.672 1.00 90.81 98 THR A C 1
ATOM 733 O O . THR A 1 98 ? 3.335 15.080 -13.454 1.00 90.81 98 THR A O 1
ATOM 736 N N . PRO A 1 99 ? 3.262 16.403 -15.283 1.00 88.06 99 PRO A N 1
ATOM 737 C CA . PRO A 1 99 ? 2.636 17.542 -14.616 1.00 88.06 99 PRO A CA 1
ATOM 738 C C . PRO A 1 99 ? 1.277 17.185 -14.002 1.00 88.06 99 PRO A C 1
ATOM 740 O O . PRO A 1 99 ? 0.545 16.341 -14.514 1.00 88.06 99 PRO A O 1
ATOM 743 N N . ALA A 1 100 ? 0.929 17.819 -12.881 1.00 84.31 100 ALA A N 1
ATOM 744 C CA . ALA A 1 100 ? -0.272 17.458 -12.122 1.00 84.31 100 ALA A CA 1
ATOM 745 C C . ALA A 1 100 ? -1.584 17.699 -12.895 1.00 84.31 100 ALA A C 1
ATOM 747 O O . ALA A 1 100 ? -2.558 16.985 -12.675 1.00 84.31 100 ALA A O 1
ATOM 748 N N . ASP A 1 101 ? -1.601 18.688 -13.785 1.00 87.06 101 ASP A N 1
ATOM 749 C CA . ASP A 1 101 ? -2.702 19.039 -14.685 1.00 87.06 101 ASP A CA 1
ATOM 750 C C . ASP A 1 101 ? -2.840 18.093 -15.889 1.00 87.06 101 ASP A C 1
ATOM 752 O O . ASP A 1 101 ? -3.898 18.053 -16.513 1.00 87.06 101 ASP A O 1
ATOM 756 N N . GLU A 1 102 ? -1.815 17.286 -16.169 1.00 91.25 102 GLU A N 1
ATOM 757 C CA . GLU A 1 102 ? -1.820 16.255 -17.215 1.00 91.25 102 GLU A CA 1
ATOM 758 C C . GLU A 1 102 ? -2.122 14.849 -16.671 1.00 91.25 102 GLU A C 1
ATOM 760 O O . GLU A 1 102 ? -2.267 13.891 -17.438 1.00 91.25 102 GLU A O 1
ATOM 765 N N . LEU A 1 103 ? -2.215 14.689 -15.347 1.00 90.62 103 LEU A N 1
ATOM 766 C CA . LEU A 1 103 ? -2.553 13.401 -14.755 1.00 90.62 103 LEU A CA 1
ATOM 767 C C . LEU A 1 103 ? -3.988 12.994 -15.130 1.00 90.62 103 LEU A C 1
ATOM 769 O O . LEU A 1 103 ? -4.901 13.823 -15.098 1.00 90.62 103 LEU A O 1
ATOM 773 N N . PRO A 1 104 ? -4.226 11.698 -15.407 1.00 91.38 104 PRO A N 1
ATOM 774 C CA . PRO A 1 104 ? -5.570 11.150 -15.504 1.00 91.38 104 PRO A CA 1
ATOM 775 C C . PRO A 1 104 ? -6.459 11.591 -14.335 1.00 91.38 104 PRO A C 1
ATOM 777 O O . PRO A 1 104 ? -6.026 11.600 -13.181 1.00 91.38 104 PRO A O 1
ATOM 780 N N . SER A 1 105 ? -7.722 11.912 -14.620 1.00 89.88 105 SER A N 1
ATOM 781 C CA . SER A 1 105 ? -8.663 12.425 -13.614 1.00 89.88 105 SER A CA 1
ATOM 782 C C . SER A 1 105 ? -8.866 11.471 -12.434 1.00 89.88 105 SER A C 1
ATOM 784 O O . SER A 1 105 ? -9.077 11.917 -11.308 1.00 89.88 105 SER A O 1
ATOM 786 N N . ASP A 1 106 ? -8.734 10.163 -12.650 1.00 88.31 106 ASP A N 1
ATOM 787 C CA . ASP A 1 106 ? -8.819 9.145 -11.602 1.00 88.31 106 ASP A CA 1
ATOM 788 C C . ASP A 1 106 ? -7.575 9.078 -10.697 1.00 88.31 106 ASP A C 1
ATOM 790 O O . ASP A 1 106 ? -7.611 8.414 -9.665 1.00 88.31 106 ASP A O 1
ATOM 794 N N . LEU A 1 107 ? -6.492 9.789 -11.029 1.00 92.12 107 LEU A N 1
ATOM 795 C CA . LEU A 1 107 ? -5.333 10.014 -10.156 1.00 92.12 107 LEU A CA 1
ATOM 796 C C . LEU A 1 107 ? -5.411 11.335 -9.382 1.00 92.12 107 LEU A C 1
ATOM 798 O O . LEU A 1 107 ? -4.536 11.605 -8.554 1.00 92.12 107 LEU A O 1
ATOM 802 N N . SER A 1 108 ? -6.461 12.135 -9.594 1.00 90.69 108 SER A N 1
ATOM 803 C CA . SER A 1 108 ? -6.695 13.329 -8.785 1.00 90.69 108 SER A CA 1
ATOM 804 C C . SER A 1 108 ? -6.863 12.963 -7.305 1.00 90.69 108 SER A C 1
ATOM 806 O O . SER A 1 108 ? -7.520 11.979 -6.933 1.00 90.69 108 SER A O 1
ATOM 808 N N . LEU A 1 109 ? -6.212 13.749 -6.446 1.00 93.25 109 LEU A N 1
ATOM 809 C CA . LEU A 1 109 ? -6.313 13.580 -5.003 1.00 93.25 109 LEU A CA 1
ATOM 810 C C . LEU A 1 109 ? -7.651 14.113 -4.515 1.00 93.25 109 LEU A C 1
ATOM 812 O O . LEU A 1 109 ? -8.018 15.248 -4.809 1.00 93.25 109 LEU A O 1
ATOM 816 N N . GLN A 1 110 ? -8.333 13.296 -3.723 1.00 92.62 110 GLN A N 1
ATOM 817 C CA . GLN A 1 110 ? -9.581 13.678 -3.084 1.00 92.62 110 GLN A CA 1
ATOM 818 C C . GLN A 1 110 ? -9.311 14.461 -1.796 1.00 92.62 110 GLN A C 1
ATOM 820 O O . GLN A 1 110 ? -8.192 14.474 -1.262 1.00 92.62 110 GLN A O 1
ATOM 825 N N . ASP A 1 111 ? -10.356 15.080 -1.255 1.00 92.81 111 ASP A N 1
ATOM 826 C CA . ASP A 1 111 ? -10.283 15.696 0.064 1.00 92.81 111 ASP A CA 1
ATOM 827 C C . ASP A 1 111 ? -9.874 14.670 1.131 1.00 92.81 111 ASP A C 1
ATOM 829 O O . ASP A 1 111 ? -10.244 13.489 1.131 1.00 92.81 111 ASP A O 1
ATOM 833 N N . GLY A 1 112 ? -9.018 15.130 2.033 1.00 91.75 112 GLY A N 1
ATOM 834 C CA . GLY A 1 112 ? -8.378 14.323 3.052 1.00 91.75 112 GLY A CA 1
ATOM 835 C C . GLY A 1 112 ? -7.366 13.326 2.528 1.00 91.75 112 GLY A C 1
ATOM 836 O O . GLY A 1 112 ? -6.966 12.454 3.292 1.00 91.75 112 GLY A O 1
ATOM 837 N N . GLU A 1 113 ? -6.908 13.442 1.284 1.00 94.38 113 GLU A N 1
ATOM 838 C CA . GLU A 1 113 ? -5.840 12.602 0.753 1.00 94.38 113 GLU A CA 1
ATOM 839 C C . GLU A 1 113 ? -4.497 13.322 0.691 1.00 94.38 113 GLU A C 1
ATOM 841 O O . GLU A 1 113 ? -4.377 14.551 0.641 1.00 94.38 113 GLU A O 1
ATOM 846 N N . GLN A 1 114 ? -3.444 12.519 0.725 1.00 94.94 114 GLN A N 1
ATOM 847 C CA . GLN A 1 114 ? -2.088 12.976 0.533 1.00 94.94 114 GLN A CA 1
ATOM 848 C C . GLN A 1 114 ? -1.307 11.964 -0.291 1.00 94.94 114 GLN A C 1
ATOM 850 O O . GLN A 1 114 ? -1.280 10.781 0.042 1.00 94.94 114 GLN A O 1
ATOM 855 N N . MET A 1 115 ? -0.631 12.448 -1.329 1.00 95.38 115 MET A N 1
ATOM 856 C CA . MET A 1 115 ? 0.381 11.688 -2.050 1.00 95.38 115 MET A CA 1
ATOM 857 C C . MET A 1 115 ? 1.731 11.916 -1.375 1.00 95.38 115 MET A C 1
ATOM 859 O O . MET A 1 115 ? 2.312 12.998 -1.463 1.00 95.38 115 MET A O 1
ATOM 863 N N . CYS A 1 116 ? 2.205 10.912 -0.647 1.00 95.44 116 CYS A N 1
ATOM 864 C CA . CYS A 1 116 ? 3.450 10.964 0.103 1.00 95.44 116 CYS A CA 1
ATOM 865 C C . CYS A 1 116 ? 4.630 10.438 -0.717 1.00 95.44 116 CYS A C 1
ATOM 867 O O . CYS A 1 116 ? 4.469 9.603 -1.607 1.00 95.44 116 CYS A O 1
ATOM 869 N N . VAL A 1 117 ? 5.827 10.912 -0.367 1.00 94.19 117 VAL A N 1
ATOM 870 C CA . VAL A 1 117 ? 7.093 10.292 -0.779 1.00 94.19 117 VAL A CA 1
ATOM 871 C C . VAL A 1 117 ? 7.143 8.868 -0.233 1.00 94.19 117 VAL A C 1
ATOM 873 O O . VAL A 1 117 ? 6.695 8.637 0.893 1.00 94.19 117 VAL A O 1
ATOM 876 N N . PHE A 1 118 ? 7.669 7.937 -1.027 1.00 95.50 118 PHE A N 1
ATOM 877 C CA . PHE A 1 118 ? 7.711 6.529 -0.664 1.00 95.50 118 PHE A CA 1
ATOM 878 C C . PHE A 1 118 ? 9.115 5.918 -0.803 1.00 95.50 118 PHE A C 1
ATOM 880 O O . PHE A 1 118 ? 9.985 6.241 0.003 1.00 95.50 118 PHE A O 1
ATOM 887 N N . VAL A 1 119 ? 9.353 5.061 -1.800 1.00 94.94 119 VAL A N 1
ATOM 888 C CA . VAL A 1 119 ? 10.656 4.431 -2.077 1.00 94.94 119 VAL A CA 1
ATOM 889 C C . VAL A 1 119 ? 11.188 4.885 -3.436 1.00 94.94 119 VAL A C 1
ATOM 891 O O . VAL A 1 119 ? 10.440 4.941 -4.406 1.00 94.94 119 VAL A O 1
ATOM 894 N N . GLY A 1 120 ? 12.473 5.243 -3.522 1.00 93.44 120 GLY A N 1
ATOM 895 C CA . GLY A 1 120 ? 13.029 5.831 -4.747 1.00 93.44 120 GLY A CA 1
ATOM 896 C C . GLY A 1 120 ? 12.281 7.110 -5.149 1.00 93.44 120 GLY A C 1
ATOM 897 O O . GLY A 1 120 ? 12.157 8.034 -4.343 1.00 93.44 120 GLY A O 1
ATOM 898 N N . ASP A 1 121 ? 11.778 7.159 -6.383 1.00 94.00 121 ASP A N 1
ATOM 899 C CA . ASP A 1 121 ? 10.873 8.209 -6.869 1.00 94.00 121 ASP A CA 1
ATOM 900 C C . ASP A 1 121 ? 9.383 7.820 -6.815 1.00 94.00 121 ASP A C 1
ATOM 902 O O . ASP A 1 121 ? 8.534 8.621 -7.208 1.00 94.00 121 ASP A O 1
ATOM 906 N N . TRP A 1 122 ? 9.038 6.640 -6.287 1.00 97.06 122 TRP A N 1
ATOM 907 C CA . TRP A 1 122 ? 7.647 6.218 -6.134 1.00 97.06 122 TRP A CA 1
ATOM 908 C C . TRP A 1 122 ? 6.923 7.042 -5.060 1.00 97.06 122 TRP A C 1
ATOM 910 O O . TRP A 1 122 ? 7.511 7.660 -4.158 1.00 97.06 122 TRP A O 1
ATOM 920 N N . ARG A 1 123 ? 5.596 7.047 -5.163 1.00 96.81 123 ARG A N 1
ATOM 921 C CA . ARG A 1 123 ? 4.661 7.756 -4.288 1.00 96.81 123 ARG A CA 1
ATOM 922 C C . ARG A 1 123 ? 3.621 6.810 -3.711 1.00 96.81 123 ARG A C 1
ATOM 924 O O . ARG A 1 123 ? 3.375 5.735 -4.238 1.00 96.81 123 ARG A O 1
ATOM 931 N N . ILE A 1 124 ? 2.965 7.219 -2.636 1.00 97.25 124 ILE A N 1
ATOM 932 C CA . ILE A 1 124 ? 1.855 6.452 -2.066 1.00 97.25 124 ILE A CA 1
ATOM 933 C C . ILE A 1 124 ? 0.731 7.384 -1.642 1.00 97.25 124 ILE A C 1
ATOM 935 O O . ILE A 1 124 ? 0.966 8.392 -0.975 1.00 97.25 124 ILE A O 1
ATOM 939 N N . ILE A 1 125 ? -0.492 7.062 -2.052 1.00 96.31 125 ILE A N 1
ATOM 940 C CA . ILE A 1 125 ? -1.687 7.831 -1.712 1.00 96.31 125 ILE A CA 1
ATOM 941 C C . ILE A 1 125 ? -2.239 7.306 -0.386 1.00 96.31 125 ILE A C 1
ATOM 943 O O . ILE A 1 125 ? -2.375 6.099 -0.166 1.00 96.31 125 ILE A O 1
ATOM 947 N N . GLN A 1 126 ? -2.529 8.224 0.533 1.00 93.88 126 GLN A N 1
ATOM 948 C CA . GLN A 1 126 ? -2.980 7.913 1.886 1.00 93.88 126 GLN A CA 1
ATOM 949 C C . GLN A 1 126 ? -4.037 8.903 2.359 1.00 93.88 126 GLN A C 1
ATOM 951 O O . GLN A 1 126 ? -4.052 10.056 1.930 1.00 93.88 126 GLN A O 1
ATOM 956 N N . ARG A 1 127 ? -4.862 8.495 3.327 1.00 91.19 127 ARG A N 1
ATOM 957 C CA . ARG A 1 127 ? -5.717 9.431 4.064 1.00 91.19 127 ARG A CA 1
ATOM 958 C C . ARG A 1 127 ? -4.886 10.254 5.051 1.00 91.19 127 ARG A C 1
ATOM 960 O O . ARG A 1 127 ? -4.078 9.722 5.814 1.00 91.19 127 ARG A O 1
ATOM 967 N N . LYS A 1 128 ? -5.135 11.558 5.107 1.00 87.12 128 LYS A N 1
ATOM 968 C CA . LYS A 1 128 ? -4.691 12.442 6.187 1.00 87.12 128 LYS A CA 1
ATOM 969 C C . LYS A 1 128 ? -5.436 12.074 7.470 1.00 87.12 128 LYS A C 1
ATOM 971 O O . LYS A 1 128 ? -6.642 11.856 7.456 1.00 87.12 128 LYS A O 1
ATOM 976 N N . GLY A 1 129 ? -4.704 11.958 8.577 1.00 76.12 129 GLY A N 1
ATOM 977 C CA . GLY A 1 129 ? -5.256 11.550 9.876 1.00 76.12 129 GLY A CA 1
ATOM 978 C C . GLY A 1 129 ? -5.727 10.087 9.965 1.00 76.12 129 GLY A C 1
ATOM 979 O O . GLY A 1 129 ? -5.983 9.605 11.064 1.00 76.12 129 GLY A O 1
ATOM 980 N N . GLY A 1 130 ? -5.822 9.371 8.843 1.00 75.88 130 GLY A N 1
ATOM 981 C CA . GLY A 1 130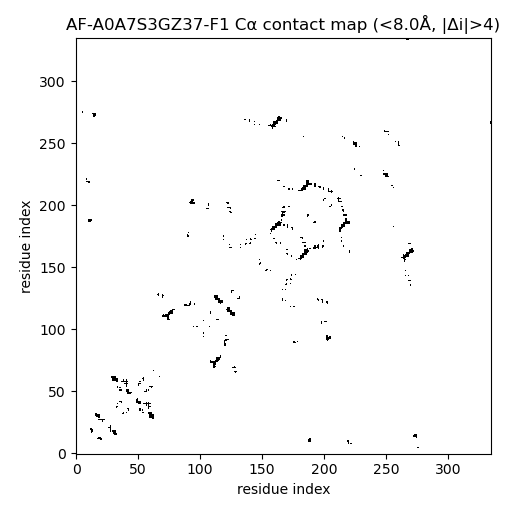 ? -6.168 7.954 8.808 1.00 75.88 130 GLY A CA 1
ATOM 982 C C . GLY A 1 130 ? -4.970 7.036 9.044 1.00 75.88 130 GLY A C 1
ATOM 983 O O . GLY A 1 130 ? -3.889 7.471 9.448 1.00 75.88 130 GLY A O 1
ATOM 984 N N . HIS A 1 131 ? -5.167 5.748 8.757 1.00 72.56 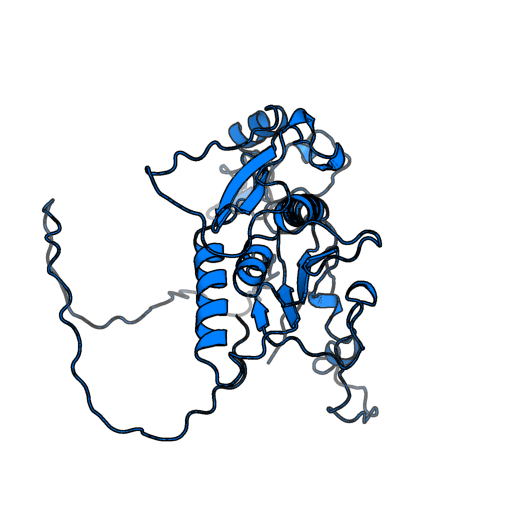131 HIS A N 1
ATOM 985 C CA . HIS A 1 131 ? -4.078 4.775 8.750 1.00 72.56 131 HIS A CA 1
ATOM 986 C C . HIS A 1 131 ? -3.034 5.155 7.703 1.00 72.56 131 HIS A C 1
ATOM 988 O O . HIS A 1 131 ? -3.348 5.339 6.524 1.00 72.56 131 HIS A O 1
ATOM 994 N N . ARG A 1 132 ? -1.787 5.264 8.156 1.00 86.12 132 ARG A N 1
ATOM 995 C CA . ARG A 1 132 ? -0.622 5.460 7.307 1.00 86.12 132 ARG A CA 1
ATOM 996 C C . ARG A 1 132 ? 0.269 4.241 7.391 1.00 86.12 132 ARG 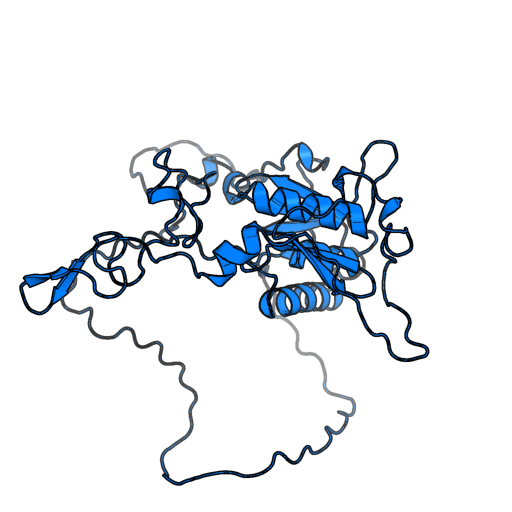A C 1
ATOM 998 O O . ARG A 1 132 ? 0.298 3.591 8.431 1.00 86.12 132 ARG A O 1
ATOM 1005 N N . TRP A 1 133 ? 0.999 3.999 6.309 1.00 89.31 133 TRP A N 1
ATOM 1006 C CA . TRP A 1 133 ? 2.114 3.077 6.323 1.00 89.31 133 TRP A CA 1
ATOM 1007 C C . TRP A 1 133 ? 3.093 3.447 7.441 1.00 89.31 133 TRP A C 1
ATOM 1009 O O . TRP A 1 133 ? 3.283 4.631 7.745 1.00 89.31 133 TRP A O 1
ATOM 1019 N N . THR A 1 134 ? 3.641 2.434 8.099 1.00 89.75 134 THR A N 1
ATOM 1020 C CA . THR A 1 134 ? 4.420 2.581 9.334 1.00 89.75 134 THR A CA 1
ATOM 1021 C C . THR A 1 134 ? 5.863 2.124 9.140 1.00 89.75 134 THR A C 1
ATOM 1023 O O . THR A 1 134 ? 6.252 1.629 8.082 1.00 89.75 134 THR A O 1
ATOM 1026 N N . THR A 1 135 ? 6.679 2.275 10.183 1.00 91.31 135 THR A N 1
ATOM 1027 C CA . THR A 1 135 ? 8.004 1.646 10.228 1.00 91.31 135 THR A CA 1
ATOM 1028 C C . THR A 1 135 ? 7.910 0.131 10.054 1.00 91.31 135 THR A C 1
ATOM 1030 O O . THR A 1 135 ? 8.774 -0.440 9.394 1.00 91.31 135 THR A O 1
ATOM 1033 N N . ASP A 1 136 ? 6.855 -0.503 10.574 1.00 90.75 136 ASP A N 1
ATOM 1034 C CA . ASP A 1 136 ? 6.647 -1.946 10.427 1.00 90.75 136 ASP A CA 1
ATOM 1035 C C . ASP A 1 136 ? 6.535 -2.326 8.948 1.00 90.75 136 ASP A C 1
ATOM 1037 O O . ASP A 1 136 ? 7.175 -3.279 8.526 1.00 90.75 136 ASP A O 1
ATOM 1041 N N . ASP A 1 137 ? 5.845 -1.528 8.124 1.00 93.75 137 ASP A N 1
ATOM 1042 C CA . ASP A 1 137 ? 5.768 -1.782 6.679 1.00 93.75 137 ASP A CA 1
ATOM 1043 C C . ASP A 1 137 ? 7.139 -1.690 5.991 1.00 93.75 137 ASP A C 1
ATOM 1045 O O . ASP A 1 137 ? 7.455 -2.526 5.142 1.00 93.75 137 ASP A O 1
ATOM 1049 N N . ILE A 1 138 ? 7.979 -0.708 6.365 1.00 94.12 138 ILE A N 1
ATOM 1050 C CA . ILE A 1 138 ? 9.362 -0.617 5.854 1.00 94.12 138 ILE A CA 1
ATOM 1051 C C . ILE A 1 138 ? 10.134 -1.876 6.226 1.00 94.12 138 ILE A C 1
ATOM 1053 O O . ILE A 1 138 ? 10.803 -2.468 5.376 1.00 94.12 138 ILE A O 1
ATOM 1057 N N . VAL A 1 139 ? 10.086 -2.254 7.504 1.00 95.75 139 VAL A N 1
ATOM 1058 C CA . VAL A 1 139 ? 10.840 -3.396 8.018 1.00 95.75 139 VAL A CA 1
ATOM 1059 C C . VAL A 1 139 ? 10.361 -4.674 7.340 1.00 95.75 139 VAL A C 1
ATOM 1061 O O . VAL A 1 139 ? 11.199 -5.424 6.852 1.00 95.75 139 VAL A O 1
ATOM 1064 N N . THR A 1 140 ? 9.051 -4.884 7.203 1.00 95.69 140 THR A N 1
ATOM 1065 C CA . THR A 1 140 ? 8.478 -6.028 6.485 1.00 95.69 140 THR A CA 1
ATOM 1066 C C . THR A 1 140 ? 8.945 -6.063 5.034 1.00 95.69 140 THR A C 1
ATOM 1068 O O . THR A 1 140 ? 9.473 -7.083 4.592 1.00 95.69 140 THR A O 1
ATOM 1071 N N . GLY A 1 141 ? 8.842 -4.952 4.296 1.00 95.56 141 GLY A N 1
ATOM 1072 C CA . GLY A 1 141 ? 9.305 -4.879 2.908 1.00 95.56 141 GLY A CA 1
ATOM 1073 C C . GLY A 1 141 ? 10.805 -5.168 2.764 1.00 95.56 141 GLY A C 1
ATOM 1074 O O . GLY A 1 141 ? 11.222 -5.891 1.854 1.00 95.56 141 GLY A O 1
ATOM 1075 N N . TRP A 1 142 ? 11.629 -4.649 3.678 1.00 95.44 142 TRP A N 1
ATOM 1076 C CA . TRP A 1 142 ? 13.071 -4.896 3.689 1.00 95.44 142 TRP A CA 1
ATOM 1077 C C . TRP A 1 142 ? 13.416 -6.348 4.045 1.00 95.44 142 TRP A C 1
ATOM 1079 O O . TRP A 1 142 ? 14.224 -6.964 3.345 1.00 95.44 142 TRP A O 1
ATOM 1089 N N . VAL A 1 143 ? 12.797 -6.909 5.091 1.00 94.88 143 VAL A N 1
ATOM 1090 C CA . VAL A 1 143 ? 12.998 -8.301 5.526 1.00 94.88 143 VAL A CA 1
ATOM 1091 C C . VAL A 1 143 ? 12.588 -9.261 4.414 1.00 94.88 143 VAL A C 1
ATOM 1093 O O . VAL A 1 143 ? 13.366 -10.154 4.080 1.00 94.88 143 VAL A O 1
ATOM 1096 N N . ALA A 1 144 ? 11.429 -9.042 3.789 1.00 92.94 144 ALA A N 1
ATOM 1097 C CA . ALA A 1 144 ? 10.939 -9.848 2.675 1.00 92.94 144 ALA A CA 1
ATOM 1098 C C . ALA A 1 144 ? 11.960 -9.901 1.528 1.00 92.94 144 ALA A C 1
ATOM 1100 O O . ALA A 1 144 ? 12.305 -10.978 1.035 1.00 92.94 144 ALA A O 1
ATOM 1101 N N . GLY A 1 145 ? 12.509 -8.743 1.151 1.00 91.31 145 GLY A N 1
ATOM 1102 C CA . GLY A 1 145 ? 13.534 -8.658 0.118 1.00 91.31 145 GLY A CA 1
ATOM 1103 C C . GLY A 1 145 ? 14.862 -9.299 0.519 1.00 91.31 145 GLY A C 1
ATOM 1104 O O . GLY A 1 145 ? 15.490 -9.981 -0.290 1.00 91.31 145 GLY A O 1
ATOM 1105 N N . LYS A 1 146 ? 15.303 -9.097 1.766 1.00 91.38 146 LYS A N 1
ATOM 1106 C CA . LYS A 1 146 ? 16.540 -9.690 2.288 1.00 91.38 146 LYS A CA 1
ATOM 1107 C C . LYS A 1 146 ? 16.463 -11.215 2.283 1.00 91.38 146 LYS A C 1
ATOM 1109 O O . LYS A 1 146 ? 17.305 -11.852 1.666 1.00 91.38 146 LYS A O 1
ATOM 1114 N N . LEU A 1 147 ? 15.433 -11.789 2.901 1.00 88.81 147 LEU A N 1
ATOM 1115 C CA . LEU A 1 147 ? 15.279 -13.242 3.002 1.00 88.81 147 LEU A CA 1
ATOM 1116 C C . LEU A 1 147 ? 15.130 -13.900 1.633 1.00 88.81 147 LEU A C 1
ATOM 1118 O O . LEU A 1 147 ? 15.731 -14.941 1.380 1.00 88.81 147 LEU A O 1
ATOM 1122 N N . SER A 1 148 ? 14.386 -13.267 0.727 1.00 86.75 148 SER A N 1
ATOM 1123 C CA . SER A 1 148 ? 14.263 -13.753 -0.644 1.00 86.75 148 SER A CA 1
ATOM 1124 C C . SER A 1 148 ? 15.623 -13.781 -1.346 1.00 86.75 148 SER A C 1
ATOM 1126 O O . SER A 1 148 ? 15.941 -14.777 -1.992 1.00 86.75 148 SER A O 1
ATOM 1128 N N . ARG A 1 149 ? 16.452 -12.737 -1.176 1.00 86.00 149 ARG A N 1
ATOM 1129 C CA . ARG A 1 149 ? 17.790 -12.658 -1.786 1.00 86.00 149 ARG A CA 1
ATOM 1130 C C . ARG A 1 149 ? 18.815 -13.618 -1.184 1.00 86.00 149 ARG A C 1
ATOM 1132 O O . ARG A 1 149 ? 19.678 -14.099 -1.914 1.00 86.00 149 ARG A O 1
ATOM 1139 N N . ASP A 1 150 ? 18.718 -13.870 0.115 1.00 83.06 150 ASP A N 1
ATOM 1140 C CA . ASP A 1 150 ? 19.622 -14.767 0.841 1.00 83.06 150 ASP A CA 1
ATOM 1141 C C . ASP A 1 150 ? 19.233 -16.246 0.641 1.00 83.06 150 ASP A C 1
ATOM 1143 O O . ASP A 1 150 ? 20.035 -17.151 0.869 1.00 83.06 150 ASP A O 1
ATOM 1147 N N . SER A 1 151 ? 18.006 -16.514 0.184 1.00 77.00 151 SER A N 1
ATOM 1148 C CA . SER A 1 151 ? 17.565 -17.860 -0.174 1.00 77.00 151 SER A CA 1
ATOM 1149 C C . SER A 1 151 ? 18.172 -18.325 -1.504 1.00 77.00 151 SER A C 1
ATOM 1151 O O . SER A 1 151 ? 18.351 -17.543 -2.437 1.00 77.00 151 SER A O 1
ATOM 1153 N N . ALA A 1 152 ? 18.380 -19.634 -1.667 1.00 62.34 152 ALA A N 1
ATOM 1154 C CA . ALA A 1 152 ? 18.765 -20.215 -2.961 1.00 62.34 152 ALA A CA 1
ATOM 1155 C C . ALA A 1 152 ? 17.729 -19.959 -4.088 1.00 62.34 152 ALA A C 1
ATOM 1157 O O . ALA A 1 152 ? 18.033 -20.173 -5.259 1.00 62.34 152 ALA A O 1
ATOM 1158 N N . ALA A 1 153 ? 16.523 -19.476 -3.752 1.00 59.97 153 ALA A N 1
ATOM 1159 C CA . ALA A 1 153 ? 15.465 -19.082 -4.687 1.00 59.97 153 ALA A CA 1
ATOM 1160 C C . ALA A 1 153 ? 15.583 -17.623 -5.203 1.00 59.97 153 ALA A C 1
ATOM 1162 O O . ALA A 1 153 ? 14.792 -17.200 -6.050 1.00 59.97 153 ALA A O 1
ATOM 1163 N N . SER A 1 154 ? 16.590 -16.873 -4.738 1.00 55.78 154 SER A N 1
ATOM 1164 C CA . SER A 1 154 ? 16.845 -15.439 -4.978 1.00 55.78 154 SER A CA 1
ATOM 1165 C C . SER A 1 154 ? 16.775 -14.964 -6.433 1.00 55.78 154 SER A C 1
ATOM 1167 O O . SER A 1 154 ? 16.299 -13.861 -6.698 1.00 55.78 154 SER A O 1
ATOM 1169 N N . ALA A 1 155 ? 17.157 -15.800 -7.401 1.00 57.56 155 ALA A N 1
ATOM 1170 C CA . ALA A 1 155 ? 17.142 -15.432 -8.819 1.00 57.56 155 ALA A CA 1
ATOM 1171 C C . ALA A 1 155 ? 15.745 -15.484 -9.481 1.00 57.56 155 ALA A C 1
ATOM 1173 O O . ALA A 1 155 ? 15.641 -15.274 -10.688 1.00 57.56 155 ALA A O 1
ATOM 1174 N N . SER A 1 156 ? 14.675 -15.816 -8.745 1.00 74.75 156 SER A N 1
ATOM 1175 C CA . SER A 1 156 ? 13.439 -16.314 -9.368 1.00 74.75 156 SER A CA 1
ATOM 1176 C C . SER A 1 156 ? 12.114 -15.839 -8.773 1.00 74.75 156 SER A C 1
ATOM 1178 O O . SER A 1 156 ? 11.094 -16.442 -9.091 1.00 74.75 156 SER A O 1
ATOM 1180 N N . VAL A 1 157 ? 12.085 -14.769 -7.968 1.00 90.25 157 VAL A N 1
ATOM 1181 C CA . VAL A 1 157 ? 10.806 -14.223 -7.474 1.00 90.25 157 VAL A CA 1
ATOM 1182 C C . VAL A 1 157 ? 9.975 -13.734 -8.666 1.00 90.25 157 VAL A C 1
ATOM 1184 O O . VAL A 1 157 ? 10.259 -12.689 -9.248 1.00 90.25 157 VAL A O 1
ATOM 1187 N N . LYS A 1 158 ? 8.962 -14.515 -9.045 1.00 91.12 158 LYS A N 1
ATOM 1188 C CA . LYS A 1 158 ? 8.073 -14.272 -10.187 1.00 91.12 158 LYS A CA 1
ATOM 1189 C C . LYS A 1 158 ? 6.693 -13.850 -9.724 1.00 91.12 158 LYS A C 1
ATOM 1191 O O . LYS A 1 158 ? 6.087 -12.990 -10.358 1.00 91.12 158 LYS A O 1
ATOM 1196 N N . HIS A 1 159 ? 6.198 -14.442 -8.640 1.00 92.00 159 HIS A N 1
ATOM 1197 C CA . HIS A 1 159 ? 4.867 -14.185 -8.107 1.00 92.00 159 HIS A CA 1
ATOM 1198 C C . HIS A 1 159 ? 4.937 -13.867 -6.616 1.00 92.00 159 HIS A C 1
ATOM 1200 O O . HIS A 1 159 ? 5.444 -14.666 -5.827 1.00 92.00 159 HIS A O 1
ATOM 1206 N N . THR A 1 160 ? 4.374 -12.728 -6.215 1.00 94.50 160 THR A N 1
ATOM 1207 C CA . THR A 1 160 ? 4.308 -12.325 -4.802 1.00 94.50 160 THR A CA 1
ATOM 1208 C C . THR A 1 160 ? 2.871 -12.086 -4.359 1.00 94.50 160 THR A C 1
ATOM 1210 O O . THR A 1 160 ? 2.053 -11.638 -5.160 1.00 94.50 160 THR A O 1
ATOM 1213 N N . LEU A 1 161 ? 2.573 -12.339 -3.086 1.00 94.81 161 LEU A N 1
ATOM 1214 C CA . LEU A 1 161 ? 1.266 -12.083 -2.481 1.00 94.81 161 LEU A CA 1
ATOM 1215 C C . LEU A 1 161 ? 1.412 -11.275 -1.187 1.00 94.81 161 LEU A C 1
ATOM 1217 O O . LEU A 1 161 ? 2.161 -11.678 -0.309 1.00 94.81 161 LEU A O 1
ATOM 1221 N N . ASP A 1 162 ? 0.667 -10.183 -1.053 1.00 95.50 162 ASP A N 1
ATOM 1222 C CA . ASP A 1 162 ? 0.585 -9.362 0.157 1.00 95.50 162 ASP A CA 1
ATOM 1223 C C . ASP A 1 162 ? -0.815 -9.485 0.783 1.00 95.50 162 ASP A C 1
ATOM 1225 O O . ASP A 1 162 ? -1.821 -9.057 0.203 1.00 95.50 162 ASP A O 1
ATOM 1229 N N . LEU A 1 163 ? -0.891 -10.137 1.943 1.00 92.94 163 LEU A N 1
ATOM 1230 C CA . LEU A 1 163 ? -2.123 -10.453 2.661 1.00 92.94 163 LEU A CA 1
ATOM 1231 C C . LEU A 1 163 ? -2.526 -9.300 3.583 1.00 92.94 163 LEU A C 1
ATOM 1233 O O . LEU A 1 163 ? -1.787 -8.935 4.495 1.00 92.94 163 LEU A O 1
ATOM 1237 N N . GLY A 1 164 ? -3.730 -8.757 3.386 1.00 90.50 164 GLY A N 1
ATOM 1238 C CA . GLY A 1 164 ? -4.171 -7.573 4.126 1.00 90.50 164 GLY A CA 1
ATOM 1239 C C . GLY A 1 164 ? -3.336 -6.350 3.752 1.00 90.50 164 GLY A C 1
ATOM 1240 O O . GLY A 1 164 ? -2.854 -5.641 4.630 1.00 90.50 164 GLY A O 1
ATOM 1241 N N . CYS A 1 165 ? -3.133 -6.135 2.447 1.00 93.19 165 CYS A N 1
ATOM 1242 C CA . CYS A 1 165 ? -2.147 -5.189 1.919 1.00 93.19 165 CYS A CA 1
ATOM 1243 C C . CYS A 1 165 ? -2.461 -3.710 2.202 1.00 93.19 165 CYS A C 1
ATOM 1245 O O . CYS A 1 165 ? -1.681 -2.828 1.835 1.00 93.19 165 CYS A O 1
ATOM 1247 N N . GLY A 1 166 ? -3.619 -3.386 2.787 1.00 92.25 166 GLY A N 1
ATOM 1248 C CA . GLY A 1 166 ? -4.009 -2.022 3.110 1.00 92.25 166 GLY A CA 1
ATOM 1249 C C . GLY A 1 166 ? -4.019 -1.121 1.877 1.00 92.25 166 GLY A C 1
ATOM 1250 O O . GLY A 1 166 ? -4.615 -1.437 0.850 1.00 92.25 166 GLY A O 1
ATOM 1251 N N . ASN A 1 167 ? -3.344 0.027 1.974 1.00 93.75 167 ASN A N 1
ATOM 1252 C CA . ASN A 1 167 ? -3.161 0.948 0.848 1.00 93.75 167 ASN A CA 1
ATOM 1253 C C . ASN A 1 167 ? -1.996 0.545 -0.085 1.00 93.75 167 ASN A C 1
ATOM 1255 O O . ASN A 1 167 ? -1.580 1.349 -0.920 1.00 93.75 167 ASN A O 1
ATOM 1259 N N . GLY A 1 168 ? -1.473 -0.674 0.060 1.00 96.00 168 GLY A N 1
ATOM 1260 C CA . GLY A 1 168 ? -0.451 -1.273 -0.789 1.00 96.00 168 GLY A CA 1
ATOM 1261 C C . GLY A 1 168 ? 0.983 -0.901 -0.423 1.00 96.00 168 GLY A C 1
ATOM 1262 O O . GLY A 1 168 ? 1.830 -0.935 -1.308 1.00 96.00 168 GLY A O 1
ATOM 1263 N N . SER A 1 169 ? 1.277 -0.510 0.823 1.00 96.88 169 SER A N 1
ATOM 1264 C CA . SER A 1 169 ? 2.636 -0.122 1.227 1.00 96.88 169 SER A CA 1
ATOM 1265 C C . SER A 1 169 ? 3.634 -1.263 1.024 1.00 96.88 169 SER A C 1
ATOM 1267 O O . SER A 1 169 ? 4.521 -1.150 0.178 1.00 96.88 169 SER A O 1
ATOM 1269 N N . VAL A 1 170 ? 3.467 -2.385 1.721 1.00 97.56 170 VAL A N 1
ATOM 1270 C CA . VAL A 1 170 ? 4.364 -3.544 1.594 1.00 97.56 170 VAL A CA 1
ATOM 1271 C C . VAL A 1 170 ? 4.356 -4.084 0.160 1.00 97.56 170 VAL A C 1
ATOM 1273 O O . VAL A 1 170 ? 5.426 -4.206 -0.443 1.00 97.56 170 VAL A O 1
ATOM 1276 N N . LEU A 1 171 ? 3.174 -4.278 -0.438 1.00 97.81 171 LEU A N 1
ATOM 1277 C CA . LEU A 1 171 ? 3.011 -4.650 -1.848 1.00 97.81 171 LEU A CA 1
ATOM 1278 C C . LEU A 1 171 ? 3.873 -3.811 -2.807 1.00 97.81 171 LEU A C 1
ATOM 1280 O O . LEU A 1 171 ? 4.577 -4.367 -3.651 1.00 97.81 171 LEU A O 1
ATOM 1284 N N . LEU A 1 172 ? 3.835 -2.478 -2.700 1.00 98.12 172 LEU A N 1
ATOM 1285 C CA . LEU A 1 172 ? 4.595 -1.586 -3.578 1.00 98.12 172 LEU A CA 1
ATOM 1286 C C . LEU A 1 172 ? 6.099 -1.615 -3.274 1.00 98.12 172 LEU A C 1
ATOM 1288 O O . LEU A 1 172 ? 6.888 -1.530 -4.212 1.00 98.12 172 LEU A O 1
ATOM 1292 N N . MET A 1 173 ? 6.525 -1.778 -2.014 1.00 97.81 173 MET A N 1
ATOM 1293 C CA . MET A 1 173 ? 7.953 -1.955 -1.694 1.00 97.81 173 MET A CA 1
ATOM 1294 C C . MET A 1 173 ? 8.508 -3.248 -2.293 1.00 97.81 173 MET A C 1
ATOM 1296 O O . MET A 1 173 ? 9.627 -3.263 -2.804 1.00 97.81 173 MET A O 1
ATOM 1300 N N . VAL A 1 174 ? 7.735 -4.334 -2.245 1.00 96.81 174 VAL A N 1
ATOM 1301 C CA . VAL A 1 174 ? 8.102 -5.613 -2.866 1.00 96.81 174 VAL A CA 1
ATOM 1302 C C . VAL A 1 174 ? 8.135 -5.463 -4.388 1.00 96.81 174 VAL A C 1
ATOM 1304 O O . VAL A 1 174 ? 9.131 -5.820 -5.014 1.00 96.81 174 VAL A O 1
ATOM 1307 N N . ALA A 1 175 ? 7.118 -4.843 -4.989 1.00 97.00 175 ALA A N 1
ATOM 1308 C CA . ALA A 1 175 ? 7.079 -4.599 -6.430 1.00 97.00 175 ALA A CA 1
ATOM 1309 C C . ALA A 1 175 ? 8.208 -3.681 -6.931 1.00 97.00 175 ALA A C 1
ATOM 1311 O O . ALA A 1 175 ? 8.636 -3.818 -8.079 1.00 97.00 175 ALA A O 1
ATOM 1312 N N . TRP A 1 176 ? 8.683 -2.746 -6.104 1.00 97.12 176 TRP A N 1
ATOM 1313 C CA . TRP A 1 176 ? 9.837 -1.895 -6.407 1.00 97.12 176 TRP A CA 1
ATOM 1314 C C . TRP A 1 176 ? 11.150 -2.688 -6.373 1.00 97.12 176 TRP A C 1
ATOM 1316 O O . TRP A 1 176 ? 12.011 -2.485 -7.226 1.00 97.12 176 TRP A O 1
ATOM 1326 N N . GLN A 1 177 ? 11.294 -3.619 -5.422 1.00 94.94 177 GLN A N 1
ATOM 1327 C CA . GLN A 1 177 ? 12.473 -4.489 -5.316 1.00 94.94 177 GLN A CA 1
ATOM 1328 C C . GLN A 1 177 ? 12.538 -5.541 -6.432 1.00 94.94 177 GLN A C 1
ATOM 1330 O O . GLN A 1 177 ? 13.634 -5.906 -6.853 1.00 94.94 177 GLN A O 1
ATOM 1335 N N . TYR A 1 178 ? 11.382 -6.006 -6.914 1.00 94.44 178 TYR A N 1
ATOM 1336 C CA . TYR A 1 178 ? 11.256 -7.030 -7.952 1.00 94.44 178 TYR A CA 1
ATOM 1337 C C . TYR A 1 178 ? 10.488 -6.478 -9.165 1.00 94.44 178 TYR A C 1
ATOM 1339 O O . TYR A 1 178 ? 9.284 -6.715 -9.301 1.00 94.44 178 TYR A O 1
ATOM 1347 N N . PRO A 1 179 ? 11.153 -5.717 -10.057 1.00 93.25 179 PRO A N 1
ATOM 1348 C CA . PRO A 1 179 ? 10.491 -5.041 -11.174 1.00 93.25 179 PRO A CA 1
ATOM 1349 C C . PRO A 1 179 ? 9.863 -6.004 -12.192 1.00 93.25 179 PRO A C 1
ATOM 1351 O O . PRO A 1 179 ? 8.852 -5.658 -12.795 1.00 93.25 179 PRO A O 1
ATOM 1354 N N . GLU A 1 180 ? 10.397 -7.220 -12.315 1.00 91.31 180 GLU A N 1
ATOM 1355 C CA . GLU A 1 180 ? 9.893 -8.255 -13.232 1.00 91.31 180 GLU A CA 1
ATOM 1356 C C . GLU A 1 180 ? 8.824 -9.164 -12.602 1.00 91.31 180 GLU A C 1
ATOM 1358 O O . GLU A 1 180 ? 8.180 -9.951 -13.297 1.00 91.31 180 GLU A O 1
ATOM 1363 N N . ALA A 1 181 ? 8.618 -9.081 -11.282 1.00 92.25 181 ALA A N 1
ATOM 1364 C CA . ALA A 1 181 ? 7.635 -9.911 -10.600 1.00 92.25 181 ALA A CA 1
ATOM 1365 C C . ALA A 1 181 ? 6.208 -9.400 -10.837 1.00 92.25 181 ALA A C 1
ATOM 1367 O O . ALA A 1 181 ? 5.942 -8.190 -10.885 1.00 92.25 181 ALA A O 1
ATOM 1368 N N . ARG A 1 182 ? 5.271 -10.350 -10.912 1.00 93.88 182 ARG A N 1
ATOM 1369 C CA . ARG A 1 182 ? 3.840 -10.087 -10.768 1.00 93.88 182 ARG A CA 1
ATOM 1370 C C . ARG A 1 182 ? 3.505 -10.084 -9.281 1.00 93.88 182 ARG A C 1
ATOM 1372 O O . ARG A 1 182 ? 3.657 -11.097 -8.598 1.00 93.88 182 ARG A O 1
ATOM 1379 N N . CYS A 1 183 ? 3.047 -8.946 -8.790 1.00 95.81 183 CYS A N 1
ATOM 1380 C CA . CYS A 1 183 ? 2.785 -8.714 -7.381 1.00 95.81 183 CYS A CA 1
ATOM 1381 C C . CYS A 1 183 ? 1.288 -8.561 -7.145 1.00 95.81 183 CYS A C 1
ATOM 1383 O O . CYS A 1 183 ? 0.610 -7.764 -7.794 1.00 95.81 183 CYS A O 1
ATOM 1385 N N . PHE A 1 184 ? 0.769 -9.305 -6.184 1.00 95.38 184 PHE A N 1
ATOM 1386 C CA . PHE A 1 184 ? -0.649 -9.351 -5.891 1.00 95.38 184 PHE A CA 1
ATOM 1387 C C . PHE A 1 184 ? -0.895 -8.931 -4.449 1.00 95.38 184 PHE A C 1
ATOM 1389 O O . PHE A 1 184 ? -0.219 -9.403 -3.548 1.00 95.38 184 PHE A O 1
ATOM 1396 N N . GLY A 1 185 ? -1.855 -8.046 -4.223 1.00 94.88 185 GLY A N 1
ATOM 1397 C CA . GLY A 1 185 ? -2.346 -7.695 -2.897 1.00 94.88 185 GLY A CA 1
ATOM 1398 C C . GLY A 1 185 ? -3.788 -8.138 -2.723 1.00 94.88 185 GLY A C 1
ATOM 1399 O O . GLY A 1 185 ? -4.574 -8.104 -3.673 1.00 94.88 185 GLY A O 1
ATOM 1400 N N . MET A 1 186 ? -4.148 -8.516 -1.505 1.00 91.81 186 MET A N 1
ATOM 1401 C CA . MET A 1 186 ? -5.538 -8.727 -1.115 1.00 91.81 186 MET A CA 1
ATOM 1402 C C . MET A 1 186 ? -5.883 -7.849 0.072 1.00 91.81 186 MET A C 1
ATOM 1404 O O . MET A 1 186 ? -5.170 -7.837 1.074 1.00 91.81 186 MET A O 1
ATOM 1408 N N . GLU A 1 187 ? -7.005 -7.151 -0.027 1.00 90.75 187 GLU A N 1
ATOM 1409 C CA . GLU A 1 187 ? -7.493 -6.272 1.026 1.00 90.75 187 GLU A CA 1
ATOM 1410 C C . GLU A 1 187 ? -9.023 -6.303 1.071 1.00 90.75 187 GLU A C 1
ATOM 1412 O O . GLU A 1 187 ? -9.700 -6.202 0.045 1.00 90.75 187 GLU A O 1
ATOM 1417 N N . ALA A 1 188 ? -9.582 -6.430 2.273 1.00 86.38 188 ALA A N 1
ATOM 1418 C CA . ALA A 1 188 ? -11.026 -6.503 2.466 1.00 86.38 188 ALA A CA 1
ATOM 1419 C C . ALA A 1 188 ? -11.687 -5.115 2.389 1.00 86.38 188 ALA A C 1
ATOM 1421 O O . ALA A 1 188 ? -12.816 -4.992 1.917 1.00 86.38 188 ALA A O 1
ATOM 1422 N N . ARG A 1 189 ? -10.987 -4.052 2.804 1.00 84.81 189 ARG A N 1
ATOM 1423 C CA . ARG A 1 189 ? -11.531 -2.690 2.837 1.00 84.81 189 ARG A CA 1
ATOM 1424 C C . ARG A 1 189 ? -11.440 -2.005 1.479 1.00 84.81 189 ARG A C 1
ATOM 1426 O O . ARG A 1 189 ? -10.358 -1.622 1.027 1.00 84.81 189 ARG A O 1
ATOM 1433 N N . SER A 1 190 ? -12.595 -1.757 0.871 1.00 86.25 190 SER A N 1
ATOM 1434 C CA . SER A 1 190 ? -12.722 -1.121 -0.447 1.00 86.25 190 SER A CA 1
ATOM 1435 C C . SER A 1 190 ? -12.046 0.256 -0.529 1.00 86.25 190 SER A C 1
ATOM 1437 O O . SER A 1 190 ? -11.403 0.570 -1.533 1.00 86.25 190 SER A O 1
ATOM 1439 N N . GLU A 1 191 ? -12.104 1.061 0.539 1.00 86.81 191 GLU A N 1
ATOM 1440 C CA . GLU A 1 191 ? -11.421 2.361 0.593 1.00 86.81 191 GLU A CA 1
ATOM 1441 C C . GLU A 1 191 ? -9.896 2.220 0.472 1.00 86.81 191 GLU A C 1
ATOM 1443 O O . GLU A 1 191 ? -9.246 2.974 -0.258 1.00 86.81 191 GLU A O 1
ATOM 1448 N N . ALA A 1 192 ? -9.317 1.242 1.174 1.00 90.12 192 ALA A N 1
ATOM 1449 C CA . ALA A 1 192 ? -7.883 0.974 1.147 1.00 90.12 192 ALA A CA 1
ATOM 1450 C C . ALA A 1 192 ? -7.458 0.424 -0.222 1.00 90.12 192 ALA A C 1
ATOM 1452 O O . ALA A 1 192 ? -6.471 0.896 -0.791 1.00 90.12 192 ALA A O 1
ATOM 1453 N N . VAL A 1 193 ? -8.273 -0.459 -0.811 1.00 92.25 193 VAL A N 1
ATOM 1454 C CA . VAL A 1 193 ? -8.102 -0.938 -2.191 1.00 92.25 193 VAL A CA 1
ATOM 1455 C C . VAL A 1 193 ? -8.100 0.222 -3.189 1.00 92.25 193 VAL A C 1
ATOM 1457 O O . VAL A 1 193 ? -7.252 0.261 -4.080 1.00 92.25 193 VAL A O 1
ATOM 1460 N N . GLY A 1 194 ? -9.008 1.192 -3.048 1.00 92.94 194 GLY A N 1
ATOM 1461 C CA . GLY A 1 194 ? -9.066 2.371 -3.918 1.00 92.94 194 GLY A CA 1
ATOM 1462 C C . GLY A 1 194 ? -7.795 3.228 -3.858 1.00 92.94 194 GLY A C 1
ATOM 1463 O O . GLY A 1 194 ? -7.308 3.701 -4.888 1.00 92.94 194 GLY A O 1
ATOM 1464 N N . LEU A 1 195 ? -7.213 3.399 -2.666 1.00 95.12 195 LEU A N 1
ATOM 1465 C CA . LEU A 1 195 ? -5.922 4.078 -2.484 1.00 95.12 195 LEU A CA 1
ATOM 1466 C C . LEU A 1 195 ? -4.767 3.273 -3.093 1.00 95.12 195 LEU A C 1
ATOM 1468 O O . LEU A 1 195 ? -3.909 3.844 -3.773 1.00 95.12 195 LEU A O 1
ATOM 1472 N N . ALA A 1 196 ? -4.763 1.954 -2.887 1.00 96.06 196 ALA A N 1
ATOM 1473 C CA . ALA A 1 196 ? -3.735 1.060 -3.402 1.00 96.06 196 ALA A CA 1
ATOM 1474 C C . ALA A 1 196 ? -3.732 1.034 -4.934 1.00 96.06 196 ALA A C 1
ATOM 1476 O O . ALA A 1 196 ? -2.692 1.251 -5.549 1.00 96.06 196 ALA A O 1
ATOM 1477 N N . ARG A 1 197 ? -4.901 0.868 -5.569 1.00 95.75 197 ARG A N 1
ATOM 1478 C CA . ARG A 1 197 ? -5.047 0.845 -7.034 1.00 95.75 197 ARG A CA 1
ATOM 1479 C C . ARG A 1 197 ? -4.578 2.143 -7.686 1.00 95.75 197 ARG A C 1
ATOM 1481 O O . ARG A 1 197 ? -3.859 2.087 -8.680 1.00 95.75 197 ARG A O 1
ATOM 1488 N N . ARG A 1 198 ? -4.907 3.305 -7.113 1.00 95.94 198 ARG A N 1
ATOM 1489 C CA . ARG A 1 198 ? -4.406 4.593 -7.626 1.00 95.94 198 ARG A CA 1
ATOM 1490 C C . ARG A 1 198 ? -2.907 4.769 -7.400 1.00 95.94 198 ARG A C 1
ATOM 1492 O O . ARG A 1 198 ? -2.223 5.256 -8.292 1.00 95.94 198 ARG A O 1
ATOM 1499 N N . SER A 1 199 ? -2.375 4.320 -6.262 1.00 97.44 199 SER A N 1
ATOM 1500 C CA . SER A 1 199 ? -0.924 4.322 -6.019 1.00 97.44 199 SER A CA 1
ATOM 1501 C C . SER A 1 199 ? -0.190 3.409 -7.009 1.00 97.44 199 SER A C 1
ATOM 1503 O O . SER A 1 199 ? 0.838 3.789 -7.558 1.00 97.44 199 SER A O 1
ATOM 1505 N N . ILE A 1 200 ? -0.741 2.231 -7.308 1.00 97.38 200 ILE A N 1
ATOM 1506 C CA . ILE A 1 200 ? -0.223 1.317 -8.333 1.00 97.38 200 ILE A CA 1
ATOM 1507 C C . ILE A 1 200 ? -0.247 1.980 -9.704 1.00 97.38 200 ILE A C 1
ATOM 1509 O O . ILE A 1 200 ? 0.786 2.032 -10.361 1.00 97.38 200 ILE A O 1
ATOM 1513 N N . LYS A 1 201 ? -1.388 2.540 -10.116 1.00 95.88 201 LYS A N 1
ATOM 1514 C CA . LYS A 1 201 ? -1.506 3.230 -11.403 1.00 95.88 201 LYS A CA 1
ATOM 1515 C C . LYS A 1 201 ? -0.500 4.378 -11.514 1.00 95.88 201 LYS A C 1
ATOM 1517 O O . LYS A 1 201 ? 0.134 4.513 -12.553 1.00 95.88 201 LYS A O 1
ATOM 1522 N N . TYR A 1 202 ? -0.306 5.150 -10.444 1.00 96.50 202 TYR A N 1
ATOM 1523 C CA . TYR A 1 202 ? 0.657 6.252 -10.414 1.00 96.50 202 TYR A CA 1
ATOM 1524 C C . TYR A 1 202 ? 2.110 5.777 -10.617 1.00 96.50 202 TYR A C 1
ATOM 1526 O O . TYR A 1 202 ? 2.852 6.350 -11.415 1.00 96.50 202 TYR A O 1
ATOM 1534 N N . ASN A 1 203 ? 2.514 4.716 -9.913 1.00 97.62 203 ASN A N 1
ATOM 1535 C CA . ASN A 1 203 ? 3.907 4.259 -9.903 1.00 97.62 203 ASN A CA 1
ATOM 1536 C C . ASN A 1 203 ? 4.261 3.299 -11.037 1.00 97.62 203 ASN A C 1
ATOM 1538 O O . ASN A 1 203 ? 5.351 3.381 -11.593 1.00 97.62 203 ASN A O 1
ATOM 1542 N N . VAL A 1 204 ? 3.367 2.361 -11.332 1.00 96.69 204 VAL A N 1
ATOM 1543 C CA . VAL A 1 204 ? 3.614 1.212 -12.214 1.00 96.69 204 VAL A CA 1
ATOM 1544 C C . VAL A 1 204 ? 2.986 1.428 -13.589 1.00 96.69 204 VAL A C 1
ATOM 1546 O O . VAL A 1 204 ? 3.482 0.892 -14.577 1.00 96.69 204 VAL A O 1
ATOM 1549 N N . GLY A 1 205 ? 1.912 2.218 -13.665 1.00 92.75 205 GLY A N 1
ATOM 1550 C CA . GLY A 1 205 ? 1.116 2.372 -14.878 1.00 92.75 205 GLY A CA 1
ATOM 1551 C C . GLY A 1 205 ? 0.281 1.128 -15.190 1.00 92.75 205 GLY A C 1
ATOM 1552 O O . GLY A 1 205 ? -0.094 0.357 -14.302 1.00 92.75 205 GLY A O 1
ATOM 1553 N N . GLY A 1 206 ? -0.024 0.944 -16.471 1.00 82.56 206 GLY A N 1
ATOM 1554 C CA . GLY A 1 206 ? -0.713 -0.225 -17.008 1.00 82.56 206 GLY A CA 1
ATOM 1555 C C . GLY A 1 206 ? -0.488 -0.336 -18.514 1.00 82.56 206 GLY A C 1
ATOM 1556 O O . GLY A 1 206 ? -0.220 0.662 -19.183 1.00 82.56 206 GLY A O 1
ATOM 1557 N N . GLY A 1 207 ? -0.569 -1.555 -19.036 1.00 69.12 207 GLY A N 1
ATOM 1558 C CA . GLY A 1 207 ? -0.592 -1.833 -20.461 1.00 69.12 207 GLY A CA 1
ATOM 1559 C C . GLY A 1 207 ? -1.871 -1.303 -21.121 1.00 69.12 207 GLY A C 1
ATOM 1560 O O . GLY A 1 207 ? -2.860 -1.021 -20.438 1.00 69.12 207 GLY A O 1
ATOM 1561 N N . PRO A 1 208 ? -1.879 -1.175 -22.457 1.00 62.41 208 PRO A N 1
ATOM 1562 C CA . PRO A 1 208 ? -3.030 -0.672 -23.214 1.00 62.41 208 PRO A CA 1
ATOM 1563 C C . PRO A 1 208 ? -4.288 -1.548 -23.078 1.00 62.41 208 PRO A C 1
ATOM 1565 O O . PRO A 1 208 ? -5.396 -1.076 -23.305 1.00 62.41 208 PRO A O 1
ATOM 1568 N N . ASP A 1 209 ? -4.125 -2.807 -22.677 1.00 71.50 209 ASP A N 1
ATOM 1569 C CA . ASP A 1 209 ? -5.177 -3.781 -22.371 1.00 71.50 209 ASP A CA 1
ATOM 1570 C C . ASP A 1 209 ? -5.628 -3.753 -20.895 1.00 71.50 209 ASP A C 1
ATOM 1572 O O . ASP A 1 209 ? -6.411 -4.596 -20.460 1.00 71.50 209 ASP A O 1
ATOM 1576 N N . GLY A 1 210 ? -5.113 -2.813 -20.097 1.00 68.06 210 GLY A N 1
ATOM 1577 C CA . GLY A 1 210 ? -5.342 -2.763 -18.655 1.00 68.06 210 GLY A CA 1
ATOM 1578 C C . GLY A 1 210 ? -4.524 -3.787 -17.864 1.00 68.06 210 GLY A C 1
ATOM 1579 O O . GLY A 1 210 ? -4.739 -3.941 -16.658 1.00 68.06 210 GLY A O 1
ATOM 1580 N N . SER A 1 211 ? -3.573 -4.486 -18.496 1.00 78.50 211 SER A N 1
ATOM 1581 C CA . SER A 1 211 ? -2.651 -5.363 -17.779 1.00 78.50 211 SER A CA 1
ATOM 1582 C C . SER A 1 211 ? -1.737 -4.545 -16.866 1.00 78.50 211 SER A C 1
ATOM 1584 O O . SER A 1 211 ? -1.160 -3.533 -17.245 1.00 78.50 211 SER A O 1
ATOM 1586 N N . CYS A 1 212 ? -1.593 -4.967 -15.617 1.00 89.31 212 CYS A N 1
ATOM 1587 C CA . CYS A 1 212 ? -0.614 -4.397 -14.703 1.00 89.31 212 CYS A CA 1
ATOM 1588 C C . CYS A 1 212 ? 0.054 -5.547 -13.966 1.00 89.31 212 CYS A C 1
ATOM 1590 O O . CYS A 1 212 ? -0.622 -6.490 -13.538 1.00 89.31 212 CYS A O 1
ATOM 1592 N N . ARG A 1 213 ? 1.381 -5.477 -13.822 1.00 93.88 213 ARG A N 1
ATOM 1593 C CA . ARG A 1 213 ? 2.132 -6.483 -13.062 1.00 93.88 213 ARG A CA 1
ATOM 1594 C C . ARG A 1 213 ? 1.816 -6.420 -11.570 1.00 93.88 213 ARG A C 1
ATOM 1596 O O . ARG A 1 213 ? 2.039 -7.403 -10.881 1.00 93.88 213 ARG A O 1
ATOM 1603 N N . VAL A 1 214 ? 1.296 -5.294 -11.076 1.00 96.38 214 VAL A N 1
ATOM 1604 C CA . VAL A 1 214 ? 0.860 -5.145 -9.687 1.00 96.38 214 VAL A CA 1
ATOM 1605 C C . VAL A 1 214 ? -0.660 -5.029 -9.651 1.00 96.38 214 VAL A C 1
ATOM 1607 O O . VAL A 1 214 ? -1.234 -4.184 -10.334 1.00 96.38 214 VAL A O 1
ATOM 1610 N N . LYS A 1 215 ? -1.333 -5.873 -8.869 1.00 94.75 215 LYS A N 1
ATOM 1611 C CA . LYS A 1 215 ? -2.800 -5.882 -8.761 1.00 94.75 215 LYS A CA 1
ATOM 1612 C C . LYS A 1 215 ? -3.244 -5.977 -7.312 1.00 94.75 215 LYS A C 1
ATOM 1614 O O . LYS A 1 215 ? -2.585 -6.623 -6.508 1.00 94.75 215 LYS A O 1
ATOM 1619 N N . VAL A 1 216 ? -4.392 -5.374 -7.005 1.00 93.44 216 VAL A N 1
ATOM 1620 C CA . VAL A 1 216 ? -5.057 -5.514 -5.703 1.00 93.44 216 VAL A CA 1
ATOM 1621 C C . VAL A 1 216 ? -6.475 -6.023 -5.903 1.00 93.44 216 VAL A C 1
ATOM 1623 O O . VAL A 1 216 ? -7.268 -5.407 -6.629 1.00 93.44 216 VAL A O 1
ATOM 1626 N N . ILE A 1 217 ? -6.780 -7.125 -5.225 1.00 91.38 217 ILE A N 1
ATOM 1627 C CA . ILE A 1 217 ? -8.095 -7.756 -5.172 1.00 91.38 217 ILE A CA 1
ATOM 1628 C C . ILE A 1 217 ? -8.816 -7.280 -3.913 1.00 91.38 217 ILE A C 1
ATOM 1630 O O . ILE A 1 217 ? -8.250 -7.294 -2.817 1.00 91.38 217 ILE A O 1
ATOM 1634 N N . ASN A 1 218 ? -10.071 -6.854 -4.078 1.00 89.31 218 ASN A N 1
ATOM 1635 C CA . ASN A 1 218 ? -10.914 -6.494 -2.946 1.00 89.31 218 ASN A CA 1
ATOM 1636 C C . ASN A 1 218 ? -11.626 -7.740 -2.413 1.00 89.31 218 ASN A C 1
ATOM 1638 O O . ASN A 1 218 ? -12.738 -8.048 -2.832 1.00 89.31 218 ASN A O 1
ATOM 1642 N N . GLN A 1 219 ? -10.970 -8.465 -1.515 1.00 84.50 219 GLN A N 1
ATOM 1643 C CA . GLN A 1 219 ? -11.472 -9.736 -1.011 1.00 84.50 219 GLN A CA 1
ATOM 1644 C C . GLN A 1 219 ? -10.925 -10.026 0.385 1.00 84.50 219 GLN A C 1
ATOM 1646 O O . GLN A 1 219 ? -9.831 -9.598 0.754 1.00 84.50 219 GLN A 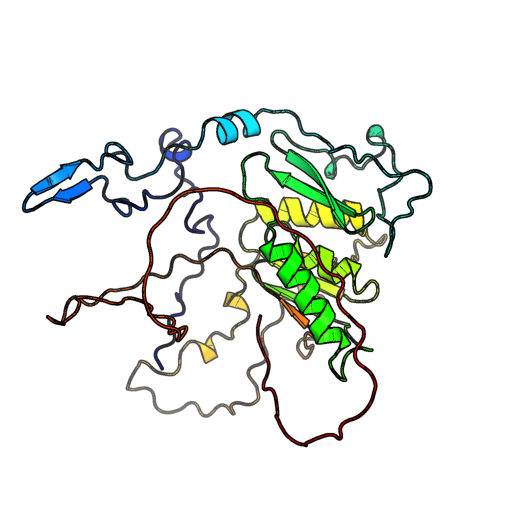O 1
ATOM 1651 N N . ASP A 1 220 ? -11.696 -10.784 1.159 1.00 82.94 220 ASP A N 1
ATOM 1652 C CA . ASP A 1 220 ? -11.230 -11.367 2.409 1.00 82.94 220 ASP A CA 1
ATOM 1653 C C . ASP A 1 220 ? -10.264 -12.518 2.116 1.00 82.94 220 ASP A C 1
ATOM 1655 O O . ASP A 1 220 ? -10.658 -13.542 1.555 1.00 82.94 220 ASP A O 1
ATOM 1659 N N . PHE A 1 221 ? -9.002 -12.384 2.516 1.00 81.12 221 PHE A N 1
ATOM 1660 C CA . PHE A 1 221 ? -7.986 -13.392 2.222 1.00 81.12 221 PHE A CA 1
ATOM 1661 C C . PHE A 1 221 ? -8.258 -14.764 2.857 1.00 81.12 221 PHE A C 1
ATOM 1663 O O . PHE A 1 221 ? -7.690 -15.758 2.410 1.00 81.12 221 PHE A O 1
ATOM 1670 N N . ARG A 1 222 ? -9.141 -14.866 3.863 1.00 76.88 222 ARG A N 1
ATOM 1671 C CA . ARG A 1 222 ? -9.557 -16.159 4.440 1.00 76.88 222 ARG A CA 1
ATOM 1672 C C . ARG A 1 222 ? -10.298 -17.028 3.433 1.00 76.88 222 ARG A C 1
ATOM 1674 O O . ARG A 1 222 ? -10.313 -18.244 3.574 1.00 76.88 222 ARG A O 1
ATOM 1681 N N . THR A 1 223 ? -10.869 -16.417 2.399 1.00 74.81 223 THR A N 1
ATOM 1682 C CA . THR A 1 223 ? -11.519 -17.138 1.299 1.00 74.81 223 THR A CA 1
ATOM 1683 C C . THR A 1 223 ? -10.538 -17.915 0.418 1.00 74.81 223 THR A C 1
ATOM 1685 O O . THR A 1 223 ? -10.986 -18.734 -0.377 1.00 74.81 223 THR A O 1
ATOM 1688 N N . LEU A 1 224 ? -9.220 -17.713 0.577 1.00 72.56 224 LEU A N 1
ATOM 1689 C CA . LEU A 1 224 ? -8.208 -18.548 -0.076 1.00 72.56 224 LEU A CA 1
ATOM 1690 C C . LEU A 1 224 ? -8.078 -19.946 0.543 1.00 72.56 224 LEU A C 1
ATOM 1692 O O . LEU A 1 224 ? -7.502 -20.830 -0.091 1.00 72.56 224 LEU A O 1
ATOM 1696 N N . ILE A 1 225 ? -8.563 -20.146 1.773 1.00 66.38 225 ILE A N 1
ATOM 1697 C CA . ILE A 1 225 ? -8.533 -21.450 2.438 1.00 66.38 225 ILE A CA 1
ATOM 1698 C C . ILE A 1 225 ? -9.737 -22.259 1.927 1.00 66.38 225 ILE A C 1
ATOM 1700 O O . ILE A 1 225 ? -10.872 -21.789 2.073 1.00 66.38 225 ILE A O 1
ATOM 1704 N N . PRO A 1 226 ? -9.533 -23.452 1.333 1.00 59.06 226 PRO A N 1
ATOM 1705 C CA . PRO A 1 226 ? -10.630 -24.325 0.928 1.00 59.06 226 PRO A CA 1
ATOM 1706 C C . PRO A 1 226 ? -11.594 -24.577 2.097 1.00 59.06 226 PRO A C 1
ATOM 1708 O O . PRO A 1 226 ? -11.165 -24.835 3.220 1.00 59.06 226 PRO A O 1
ATOM 1711 N N . LYS A 1 227 ? -12.911 -24.518 1.850 1.00 48.91 227 LYS A N 1
ATOM 1712 C CA . LYS A 1 227 ? -13.940 -24.731 2.895 1.00 48.91 227 LYS A CA 1
ATOM 1713 C C . LYS A 1 227 ? -13.825 -26.097 3.583 1.00 48.91 227 LYS A C 1
ATOM 1715 O O . LYS A 1 227 ? -14.244 -26.240 4.726 1.00 48.91 227 LYS A O 1
ATOM 1720 N N . GLU A 1 228 ? -13.261 -27.065 2.877 1.00 55.59 228 GLU A N 1
ATOM 1721 C CA . GLU A 1 228 ? -13.026 -28.442 3.312 1.00 55.59 228 GLU A CA 1
ATOM 1722 C C . GLU A 1 228 ? -11.975 -28.490 4.438 1.00 55.59 228 GLU A C 1
ATOM 1724 O O . GLU A 1 228 ? -12.165 -29.180 5.433 1.00 55.59 228 GLU A O 1
ATOM 1729 N N . ASP A 1 229 ? -10.947 -27.634 4.369 1.00 51.47 229 ASP A N 1
ATOM 1730 C CA . ASP A 1 229 ? -9.873 -27.525 5.372 1.00 51.47 229 ASP A CA 1
ATOM 1731 C C . ASP A 1 229 ? -10.282 -26.753 6.644 1.00 51.47 229 ASP A C 1
ATOM 1733 O O . ASP A 1 229 ? -9.519 -26.684 7.618 1.00 51.47 229 ASP A O 1
ATOM 1737 N N . LEU A 1 230 ? -11.470 -26.135 6.643 1.00 49.16 230 LEU A N 1
ATOM 1738 C CA . LEU A 1 230 ? -12.034 -25.410 7.787 1.00 49.16 230 LEU A CA 1
ATOM 1739 C C . LEU A 1 230 ? -12.929 -26.294 8.677 1.00 49.16 230 LEU A C 1
ATOM 1741 O O . LEU A 1 230 ? -13.336 -25.827 9.741 1.00 49.16 230 LEU A O 1
ATOM 1745 N N . LEU A 1 231 ? -13.243 -27.533 8.266 1.00 44.16 231 LEU A N 1
ATOM 1746 C CA . LEU A 1 231 ? -14.263 -28.378 8.909 1.00 44.16 231 LEU A CA 1
ATOM 1747 C C . LEU A 1 231 ? -13.760 -29.634 9.641 1.00 44.16 231 LEU A C 1
ATOM 1749 O O . LEU A 1 231 ? -14.545 -30.233 10.376 1.00 44.16 231 LEU A O 1
ATOM 1753 N N . ASP A 1 232 ? -12.480 -29.986 9.567 1.00 44.56 232 ASP A N 1
ATOM 1754 C CA . ASP A 1 232 ? -11.954 -31.146 10.296 1.00 44.56 232 ASP A CA 1
ATOM 1755 C C . ASP A 1 232 ? -11.331 -30.727 11.639 1.00 44.56 232 ASP A C 1
ATOM 1757 O O . ASP A 1 232 ? -10.235 -30.168 11.663 1.00 44.56 232 ASP A O 1
ATOM 1761 N N . ASP A 1 233 ? -12.078 -30.930 12.741 1.00 42.12 233 ASP A N 1
ATOM 1762 C CA . ASP A 1 233 ? -11.582 -31.405 14.063 1.00 42.12 233 ASP A CA 1
ATOM 1763 C C . ASP A 1 233 ? -12.530 -31.129 15.265 1.00 42.12 233 ASP A C 1
ATOM 1765 O O . ASP A 1 233 ? -12.143 -31.364 16.410 1.00 42.12 233 ASP A O 1
ATOM 1769 N N . CYS A 1 234 ? -13.769 -30.638 15.093 1.00 36.94 234 CYS A N 1
ATOM 1770 C CA . CYS A 1 234 ? -14.652 -30.345 16.252 1.00 36.94 234 CYS A CA 1
ATOM 1771 C C . CYS A 1 234 ? -16.070 -30.937 16.222 1.00 36.94 234 CYS A C 1
ATOM 1773 O O . CYS A 1 234 ? -16.853 -30.642 17.124 1.00 36.94 234 CYS A O 1
ATOM 1775 N N . ILE A 1 235 ? -16.414 -31.797 15.260 1.00 38.31 235 ILE A N 1
ATOM 1776 C CA . ILE A 1 235 ? -17.680 -32.543 15.298 1.00 38.31 235 ILE A CA 1
ATOM 1777 C C . ILE A 1 235 ? -17.351 -34.033 15.359 1.00 38.31 235 ILE A C 1
ATOM 1779 O O . ILE A 1 235 ? -17.072 -34.665 14.343 1.00 38.31 235 ILE A O 1
ATOM 1783 N N . GLU A 1 236 ? -17.369 -34.600 16.566 1.00 36.16 236 GLU A N 1
ATOM 1784 C CA . GLU A 1 236 ? -17.444 -36.052 16.726 1.00 36.16 236 GLU A CA 1
ATOM 1785 C C . GLU A 1 236 ? -18.704 -36.549 16.002 1.00 36.16 236 GLU A C 1
ATOM 1787 O O . GLU A 1 236 ? -19.818 -36.196 16.389 1.00 36.16 236 GLU A O 1
ATOM 1792 N N . GLY A 1 237 ? -18.545 -37.355 14.946 1.00 37.03 237 GLY A N 1
ATOM 1793 C CA . GLY A 1 237 ? -19.658 -38.161 14.436 1.00 37.03 237 GLY A CA 1
ATOM 1794 C C . GLY A 1 237 ? -19.833 -38.322 12.929 1.00 37.03 237 GLY A C 1
ATOM 1795 O O . GLY A 1 237 ? -20.801 -38.974 12.549 1.00 37.03 237 GLY A O 1
ATOM 1796 N N . VAL A 1 238 ? -18.953 -37.815 12.060 1.00 35.78 238 VAL A N 1
ATOM 1797 C CA . VAL A 1 238 ? -19.067 -38.104 10.615 1.00 35.78 238 VAL A CA 1
ATOM 1798 C C . VAL A 1 238 ? -17.858 -38.893 10.134 1.00 35.78 238 VAL A C 1
ATOM 1800 O O . VAL A 1 238 ? -16.844 -38.353 9.707 1.00 35.78 238 VAL A O 1
ATOM 1803 N N . SER A 1 239 ? -17.970 -40.214 10.235 1.00 39.38 239 SER A N 1
ATOM 1804 C CA . SER A 1 239 ? -17.111 -41.141 9.515 1.00 39.38 239 SER A CA 1
ATOM 1805 C C . SER A 1 239 ? -17.467 -41.133 8.025 1.00 39.38 239 SER A C 1
ATOM 1807 O O . SER A 1 239 ? -18.639 -41.188 7.657 1.00 39.38 239 SER A O 1
ATOM 1809 N N . ASN A 1 240 ? -16.417 -41.156 7.199 1.00 40.00 240 ASN A N 1
ATOM 1810 C CA . ASN A 1 240 ? -16.390 -41.414 5.752 1.00 40.00 240 ASN A CA 1
ATOM 1811 C C . ASN A 1 240 ? -16.408 -40.189 4.827 1.00 40.00 240 ASN A C 1
ATOM 1813 O O . ASN A 1 240 ? -17.389 -39.936 4.138 1.00 40.00 240 ASN A O 1
ATOM 1817 N N . LEU A 1 241 ? -15.247 -39.545 4.687 1.00 36.19 241 LEU A N 1
ATOM 1818 C CA . LEU A 1 241 ? -14.761 -39.044 3.397 1.00 36.19 241 LEU A CA 1
ATOM 1819 C C . LEU A 1 241 ? -13.230 -39.096 3.401 1.00 36.19 241 LEU A C 1
ATOM 1821 O O . LEU A 1 241 ? -12.544 -38.221 3.914 1.00 36.19 241 LEU A O 1
ATOM 1825 N N . SER A 1 242 ? -12.682 -40.184 2.860 1.00 37.84 242 SER A N 1
ATOM 1826 C CA . SER A 1 242 ? -11.260 -40.273 2.549 1.00 37.84 242 SER A CA 1
ATOM 1827 C C . SER A 1 242 ? -10.994 -39.503 1.255 1.00 37.84 242 SER A C 1
ATOM 1829 O O . SER A 1 242 ? -11.055 -40.079 0.168 1.00 37.84 242 SER A O 1
ATOM 1831 N N . MET A 1 243 ? -10.702 -38.209 1.352 1.00 38.84 243 MET A N 1
ATOM 1832 C CA . MET A 1 243 ? -9.957 -37.525 0.297 1.00 38.84 243 MET A CA 1
ATOM 1833 C C . MET A 1 243 ? -8.497 -37.396 0.715 1.00 38.84 243 MET A C 1
ATOM 1835 O O . MET A 1 243 ? -8.164 -37.179 1.881 1.00 38.84 243 MET A O 1
ATOM 1839 N N . SER A 1 244 ? -7.609 -37.657 -0.241 1.00 35.69 244 SER A N 1
ATOM 1840 C CA . SER A 1 244 ? -6.171 -37.634 -0.018 1.00 35.69 244 SER A CA 1
ATOM 1841 C C . SER A 1 244 ? -5.746 -36.203 0.324 1.00 35.69 244 SER A C 1
ATOM 1843 O O . SER A 1 244 ? -6.123 -35.260 -0.364 1.00 35.69 244 SER A O 1
ATOM 1845 N N . LYS A 1 245 ? -4.934 -36.033 1.372 1.00 42.69 245 LYS A N 1
ATOM 1846 C CA . LYS A 1 245 ? -4.412 -34.737 1.856 1.00 42.69 245 LYS A CA 1
ATOM 1847 C C . LYS A 1 245 ? -3.539 -33.966 0.840 1.00 42.69 245 LYS A C 1
ATOM 1849 O O . LYS A 1 245 ? -2.923 -32.972 1.209 1.00 42.69 245 LYS A O 1
ATOM 1854 N N . ASN A 1 246 ? -3.450 -34.420 -0.410 1.00 38.84 246 ASN A N 1
ATOM 1855 C CA . ASN A 1 246 ? -2.561 -33.868 -1.429 1.00 38.84 246 ASN A CA 1
ATOM 1856 C C . ASN A 1 246 ? -3.241 -32.903 -2.417 1.00 38.84 246 ASN A C 1
ATOM 1858 O O . ASN A 1 246 ? -2.519 -32.257 -3.171 1.00 38.84 246 ASN A O 1
ATOM 1862 N N . ASP A 1 247 ? -4.571 -32.748 -2.381 1.00 38.81 247 ASP A N 1
ATOM 1863 C CA . ASP A 1 247 ? -5.320 -31.988 -3.401 1.00 38.81 247 ASP A CA 1
ATOM 1864 C C . ASP A 1 247 ? -5.929 -30.663 -2.900 1.00 38.81 247 ASP A C 1
ATOM 1866 O O . ASP A 1 247 ? -6.692 -30.022 -3.623 1.00 38.81 247 ASP A O 1
ATOM 1870 N N . ALA A 1 248 ? -5.571 -30.206 -1.693 1.00 43.94 248 ALA A N 1
ATOM 1871 C CA . ALA A 1 248 ? -5.962 -28.892 -1.170 1.00 43.94 248 ALA A CA 1
ATOM 1872 C C . ALA A 1 248 ? -5.220 -27.764 -1.916 1.00 43.94 248 ALA A C 1
ATOM 1874 O O . ALA A 1 248 ? -4.282 -27.135 -1.418 1.00 43.94 248 ALA A O 1
ATOM 1875 N N . HIS A 1 249 ? -5.599 -27.532 -3.169 1.00 49.69 249 HIS A N 1
ATOM 1876 C CA . HIS A 1 249 ? -5.168 -26.369 -3.920 1.00 49.69 249 HIS A CA 1
ATOM 1877 C C . HIS A 1 249 ? -5.938 -25.154 -3.403 1.00 49.69 249 HIS A C 1
ATOM 1879 O O . HIS A 1 249 ? -7.167 -25.121 -3.453 1.00 49.69 249 HIS A O 1
ATOM 1885 N N . ALA A 1 250 ? -5.214 -24.145 -2.912 1.00 51.00 250 ALA A N 1
ATOM 1886 C CA . ALA A 1 250 ? -5.805 -22.839 -2.651 1.00 51.00 250 ALA A CA 1
ATOM 1887 C C . ALA A 1 250 ? -6.521 -22.373 -3.925 1.00 51.00 250 ALA A C 1
ATOM 1889 O O . ALA A 1 250 ? -5.914 -22.331 -5.000 1.00 51.00 250 ALA A O 1
ATOM 1890 N N . ILE A 1 251 ? -7.810 -22.049 -3.816 1.00 58.69 251 ILE A N 1
ATOM 1891 C CA . ILE A 1 251 ? -8.572 -21.522 -4.945 1.00 58.69 251 ILE A CA 1
ATOM 1892 C C . ILE A 1 251 ? -8.079 -20.095 -5.158 1.00 58.69 251 ILE A C 1
ATOM 1894 O O . ILE A 1 251 ? -8.485 -19.167 -4.461 1.00 58.69 251 ILE A O 1
ATOM 1898 N N . LEU A 1 252 ? -7.140 -19.934 -6.087 1.00 63.22 252 LEU A N 1
ATOM 1899 C CA . LEU A 1 252 ? -6.682 -18.626 -6.527 1.00 63.22 252 LEU A CA 1
ATOM 1900 C C . LEU A 1 252 ? -7.840 -17.933 -7.266 1.00 63.22 252 LEU A C 1
ATOM 1902 O O . LEU A 1 252 ? -8.351 -18.507 -8.229 1.00 63.22 252 LEU A O 1
ATOM 1906 N N . PRO A 1 253 ? -8.255 -16.720 -6.857 1.00 63.69 253 PRO A N 1
ATOM 1907 C CA . PRO A 1 253 ? -9.188 -15.907 -7.622 1.00 63.69 253 PRO A CA 1
ATOM 1908 C C . PRO A 1 253 ? -8.780 -15.811 -9.095 1.00 63.69 253 PRO A C 1
ATOM 1910 O O . PRO A 1 253 ? -7.617 -15.530 -9.400 1.00 63.69 253 PRO A O 1
ATOM 1913 N N . GLU A 1 254 ? -9.742 -15.971 -10.011 1.00 69.88 254 GLU A N 1
ATOM 1914 C CA . GLU A 1 254 ? -9.515 -15.795 -11.456 1.00 69.88 254 GLU A CA 1
ATOM 1915 C C . GLU A 1 254 ? -8.900 -14.422 -11.775 1.00 69.88 254 GLU A C 1
ATOM 1917 O O . GLU A 1 254 ? -8.097 -14.286 -12.698 1.00 69.88 254 GLU A O 1
ATOM 1922 N N . GLU A 1 255 ? -9.202 -13.417 -10.949 1.00 72.94 255 GLU A N 1
ATOM 1923 C CA . GLU A 1 255 ? -8.665 -12.055 -11.020 1.00 72.94 255 GLU A CA 1
ATOM 1924 C C . GLU A 1 255 ? -7.127 -11.981 -10.948 1.00 72.94 255 GLU A C 1
ATOM 1926 O O . GLU A 1 255 ? -6.522 -11.037 -11.476 1.00 72.94 255 GLU A O 1
ATOM 1931 N N . PHE A 1 256 ? -6.458 -12.984 -10.360 1.00 76.50 256 PHE A N 1
ATOM 1932 C CA . PHE A 1 256 ? -4.997 -13.073 -10.399 1.00 76.50 256 PHE A CA 1
ATOM 1933 C C . PHE A 1 256 ? -4.469 -13.337 -11.818 1.00 76.50 256 PHE A C 1
ATOM 1935 O O . PHE A 1 256 ? -3.339 -12.949 -12.138 1.00 76.50 256 PHE A O 1
ATOM 1942 N N . GLY A 1 257 ? -5.271 -13.942 -12.702 1.00 76.75 257 GLY A N 1
ATOM 1943 C CA . GLY A 1 257 ? -4.848 -14.337 -14.047 1.00 76.75 257 GLY A CA 1
ATOM 1944 C C . GLY A 1 257 ? -3.643 -15.279 -13.999 1.00 76.75 257 GLY A C 1
ATOM 1945 O O . GLY A 1 257 ? -2.691 -15.118 -14.770 1.00 76.75 257 GLY A O 1
ATOM 1946 N N . LEU A 1 258 ? -3.633 -16.170 -13.007 1.00 79.06 258 LEU A N 1
ATOM 1947 C CA . LEU A 1 258 ? -2.631 -17.207 -12.799 1.00 79.06 258 LEU A CA 1
ATOM 1948 C C . LEU A 1 258 ? -3.300 -18.577 -12.974 1.00 79.06 258 LEU A C 1
ATOM 1950 O O . LEU A 1 258 ? -4.445 -18.739 -12.553 1.00 79.06 258 LEU A O 1
ATOM 1954 N N . PRO A 1 259 ? -2.609 -19.579 -13.547 1.00 76.75 259 PRO A N 1
ATOM 1955 C CA . PRO A 1 259 ? -3.073 -20.964 -13.493 1.00 76.75 259 PRO A CA 1
ATOM 1956 C C . PRO A 1 259 ? -3.366 -21.389 -12.049 1.00 76.75 259 PRO A C 1
ATOM 1958 O O . PRO A 1 259 ? -2.591 -21.039 -11.158 1.00 76.75 259 PRO A O 1
ATOM 1961 N N . ALA A 1 260 ? -4.410 -22.188 -11.815 1.00 69.31 260 ALA A N 1
ATOM 1962 C CA . ALA A 1 260 ? -4.801 -22.642 -10.471 1.00 69.31 260 ALA A CA 1
ATOM 1963 C C . ALA A 1 260 ? -3.669 -23.357 -9.700 1.00 69.31 260 ALA A C 1
ATOM 1965 O O . ALA A 1 260 ? -3.613 -23.306 -8.477 1.00 69.31 260 ALA A O 1
ATOM 1966 N N . SER A 1 261 ? -2.721 -23.977 -10.409 1.00 70.94 261 SER A N 1
ATOM 1967 C CA . SER A 1 261 ? -1.547 -24.642 -9.829 1.00 70.94 261 SER A CA 1
ATOM 1968 C C . SER A 1 261 ? -0.385 -23.697 -9.485 1.00 70.94 261 SER A C 1
ATOM 1970 O O . SER A 1 261 ? 0.692 -24.161 -9.099 1.00 70.94 261 SER A O 1
ATOM 1972 N N . SER A 1 262 ? -0.545 -22.389 -9.696 1.00 78.75 262 SER A N 1
ATOM 1973 C CA . SER A 1 262 ? 0.517 -21.410 -9.463 1.00 78.75 262 SER A CA 1
ATOM 1974 C C . SER A 1 262 ? 0.834 -21.286 -7.981 1.00 78.75 262 SER A C 1
ATOM 1976 O O . SER A 1 262 ? -0.037 -21.384 -7.122 1.00 78.75 262 SER A O 1
ATOM 1978 N N . LYS A 1 263 ? 2.109 -21.045 -7.685 1.00 84.31 263 LYS A N 1
ATOM 1979 C CA . LYS A 1 263 ? 2.600 -20.783 -6.333 1.00 84.31 263 LYS A CA 1
ATOM 1980 C C . LYS A 1 263 ? 3.131 -19.358 -6.258 1.00 84.31 263 LYS A C 1
ATOM 1982 O O . LYS A 1 263 ? 3.584 -18.814 -7.268 1.00 84.31 263 LYS A O 1
ATOM 1987 N N . PHE A 1 264 ? 3.070 -18.792 -5.060 1.00 89.44 264 PHE A N 1
ATOM 1988 C CA . PHE A 1 264 ? 3.754 -17.550 -4.730 1.00 89.44 264 PHE A CA 1
ATOM 1989 C C . PHE A 1 264 ? 5.145 -17.878 -4.194 1.00 89.44 264 PHE A C 1
ATOM 1991 O O . PHE A 1 264 ? 5.288 -18.742 -3.328 1.00 89.44 264 PHE A O 1
ATOM 1998 N N . ASP A 1 265 ? 6.153 -17.192 -4.722 1.00 89.25 265 ASP A N 1
ATOM 1999 C CA . ASP A 1 265 ? 7.546 -17.322 -4.292 1.00 89.25 265 ASP A CA 1
ATOM 2000 C C . ASP A 1 265 ? 7.788 -16.545 -2.992 1.00 89.25 265 ASP A C 1
ATOM 2002 O O . ASP A 1 265 ? 8.634 -16.914 -2.181 1.00 89.25 265 ASP A O 1
ATOM 2006 N N . LEU A 1 266 ? 7.013 -15.475 -2.794 1.00 91.44 266 LEU A N 1
ATOM 2007 C CA . LEU A 1 266 ? 7.070 -14.601 -1.632 1.00 91.44 266 LEU A CA 1
ATOM 2008 C C . LEU A 1 266 ? 5.654 -14.248 -1.176 1.00 91.44 266 LEU A C 1
ATOM 2010 O O . LEU A 1 266 ? 4.853 -13.738 -1.961 1.00 91.44 266 LEU A O 1
ATOM 2014 N N . VAL A 1 267 ? 5.364 -14.491 0.100 1.00 93.00 267 VAL A N 1
ATOM 2015 C CA . VAL A 1 267 ? 4.131 -14.048 0.755 1.00 93.00 267 VAL A CA 1
ATOM 2016 C C . VAL A 1 267 ? 4.511 -13.109 1.892 1.00 93.00 267 VAL A C 1
ATOM 2018 O O . VAL A 1 267 ? 5.392 -13.437 2.684 1.00 93.00 267 VAL A O 1
ATOM 2021 N N . THR A 1 268 ? 3.868 -11.951 1.946 1.00 93.88 268 THR A N 1
ATOM 2022 C CA . THR A 1 268 ? 3.985 -10.970 3.025 1.00 93.88 268 THR A CA 1
ATOM 2023 C C . THR A 1 268 ? 2.614 -10.703 3.625 1.00 93.88 268 THR A C 1
ATOM 2025 O O . THR A 1 268 ? 1.588 -10.945 2.986 1.00 93.88 268 THR A O 1
ATOM 2028 N N . GLY A 1 269 ? 2.579 -10.156 4.832 1.00 87.62 269 GLY A N 1
ATOM 2029 C CA . GLY A 1 269 ? 1.389 -9.499 5.341 1.00 87.62 269 GLY A CA 1
ATOM 2030 C C . GLY A 1 269 ? 1.694 -8.635 6.554 1.00 87.62 269 GLY A C 1
ATOM 2031 O O . GLY A 1 269 ? 2.426 -9.030 7.454 1.00 87.62 269 GLY A O 1
ATOM 2032 N N . THR A 1 270 ? 1.079 -7.458 6.609 1.00 81.31 270 THR A N 1
ATOM 2033 C CA . THR A 1 270 ? 0.951 -6.668 7.843 1.00 81.31 270 THR A CA 1
ATOM 2034 C C . THR A 1 270 ? -0.529 -6.461 8.170 1.00 81.31 270 THR A C 1
ATOM 2036 O O . THR A 1 270 ? -0.970 -5.321 8.352 1.00 81.31 270 THR A O 1
ATOM 2039 N N . PRO A 1 271 ? -1.348 -7.540 8.207 1.00 66.19 271 PRO A N 1
ATOM 2040 C CA . PRO A 1 271 ? -2.786 -7.386 8.319 1.00 66.19 271 PRO A CA 1
ATOM 2041 C C . PRO A 1 271 ? -3.121 -6.619 9.604 1.00 66.19 271 PRO A C 1
ATOM 2043 O O . PRO A 1 271 ? -2.536 -6.896 10.659 1.00 66.19 271 PRO A O 1
ATOM 2046 N N . PRO A 1 272 ? -4.060 -5.658 9.557 1.00 61.78 272 PRO A N 1
ATOM 2047 C CA . PRO A 1 272 ? -4.495 -4.984 10.767 1.00 61.78 272 PRO A CA 1
ATOM 2048 C C . PRO A 1 272 ? -5.006 -6.041 11.744 1.00 61.78 272 PRO A C 1
ATOM 2050 O O . PRO A 1 272 ? -5.769 -6.925 11.353 1.00 61.78 272 PRO A O 1
ATOM 2053 N N . TYR A 1 273 ? -4.563 -5.949 13.000 1.00 53.72 273 TYR A N 1
ATOM 2054 C CA . TYR A 1 273 ? -4.941 -6.864 14.074 1.00 53.72 273 TYR A CA 1
ATOM 2055 C C . TYR A 1 273 ? -6.445 -7.132 14.016 1.00 53.72 273 TYR A C 1
ATOM 2057 O O . TYR A 1 273 ? -7.237 -6.221 14.242 1.00 53.72 273 TYR A O 1
ATOM 2065 N N . PHE A 1 274 ? -6.851 -8.352 13.665 1.00 54.25 274 PHE A N 1
ATOM 2066 C CA . PHE A 1 274 ? -8.263 -8.710 13.666 1.00 54.25 274 PHE A CA 1
ATOM 2067 C C . PHE A 1 274 ? -8.808 -8.599 15.082 1.00 54.25 274 PHE A C 1
ATOM 2069 O O . PHE A 1 274 ? -8.087 -8.788 16.066 1.00 54.25 274 PHE A O 1
ATOM 2076 N N . GLN A 1 275 ? -10.104 -8.323 15.186 1.00 44.69 275 GLN A N 1
ATOM 2077 C CA . GLN A 1 275 ? -10.793 -8.560 16.437 1.00 44.69 275 GLN A CA 1
ATOM 2078 C C . GLN A 1 275 ? -10.796 -10.076 16.656 1.00 44.69 275 GLN A C 1
ATOM 2080 O O . GLN A 1 275 ? -11.518 -10.816 15.994 1.00 44.69 275 GLN A O 1
ATOM 2085 N N . VAL A 1 276 ? -9.897 -10.544 17.518 1.00 44.34 276 VAL A N 1
ATOM 2086 C CA . VAL A 1 276 ? -9.901 -11.928 17.974 1.00 44.34 276 VAL A CA 1
ATOM 2087 C C . VAL A 1 276 ? -10.907 -11.975 19.114 1.00 44.34 276 VAL A C 1
ATOM 2089 O O . VAL A 1 276 ? -10.657 -11.428 20.191 1.00 44.34 276 VAL A O 1
ATOM 2092 N N . ASP A 1 277 ? -12.074 -12.562 18.859 1.00 42.31 277 ASP A N 1
ATOM 2093 C CA . ASP A 1 277 ? -13.064 -12.821 19.899 1.00 42.31 277 ASP A CA 1
ATOM 2094 C C . ASP A 1 277 ? -12.505 -13.896 20.835 1.00 42.31 277 ASP A C 1
ATOM 2096 O O . ASP A 1 277 ? -12.643 -15.098 20.617 1.00 42.31 277 ASP A O 1
ATOM 2100 N N . PHE A 1 278 ? -11.801 -13.462 21.878 1.00 39.94 278 PHE A N 1
ATOM 2101 C CA . PHE A 1 278 ? -11.414 -14.351 22.960 1.00 39.94 278 PHE A CA 1
ATOM 2102 C C . PHE A 1 278 ? -12.633 -14.581 23.851 1.00 39.94 278 PHE A C 1
ATOM 2104 O O . PHE A 1 278 ? -12.976 -13.737 24.685 1.00 39.94 278 PHE A O 1
ATOM 2111 N N . GLU A 1 279 ? -13.262 -15.748 23.736 1.00 35.12 279 GLU A N 1
ATOM 2112 C CA . GLU A 1 279 ? -14.077 -16.258 24.833 1.00 35.12 279 GLU A CA 1
ATOM 2113 C C . GLU A 1 279 ? -13.146 -16.622 25.991 1.00 35.12 279 GLU A C 1
ATOM 2115 O O . GLU A 1 279 ? -12.575 -17.709 26.071 1.00 35.12 279 GLU A O 1
ATOM 2120 N N . VAL A 1 280 ? -12.961 -15.683 26.918 1.00 37.38 280 VAL A N 1
ATOM 2121 C CA . VAL A 1 280 ? -12.325 -15.992 28.198 1.00 37.38 280 VAL A CA 1
ATOM 2122 C C . VAL A 1 280 ? -13.327 -16.810 29.005 1.00 37.38 280 VAL A C 1
ATOM 2124 O O . VAL A 1 280 ? -14.164 -16.260 29.727 1.00 37.38 280 VAL A O 1
ATOM 2127 N N . THR A 1 281 ? -13.256 -18.137 28.897 1.00 35.62 281 THR A N 1
ATOM 2128 C CA . THR A 1 281 ? -13.982 -19.039 29.792 1.00 35.62 281 THR A CA 1
ATOM 2129 C C . THR A 1 281 ? -13.554 -18.738 31.226 1.00 35.62 281 THR A C 1
ATOM 2131 O O . THR A 1 281 ? -12.428 -19.023 31.635 1.00 35.62 281 THR A O 1
ATOM 2134 N N . LYS A 1 282 ? -14.451 -18.138 32.017 1.00 38.78 282 LYS A N 1
ATOM 2135 C CA . LYS A 1 282 ? -14.222 -17.761 33.426 1.00 38.78 282 LYS A CA 1
ATOM 2136 C C . LYS A 1 282 ? -14.136 -18.965 34.383 1.00 38.78 282 LYS A C 1
ATOM 2138 O O . LYS A 1 282 ? -14.306 -18.805 35.588 1.00 38.78 282 LYS A O 1
ATOM 2143 N N . SER A 1 283 ? -13.882 -20.171 33.887 1.00 39.25 283 SER A N 1
ATOM 2144 C CA . SER A 1 283 ? -13.946 -21.422 34.651 1.00 39.25 283 SER A CA 1
ATOM 2145 C C . SER A 1 283 ? -12.603 -21.855 35.254 1.00 39.25 283 SER A C 1
ATOM 2147 O O . SER A 1 283 ? -12.313 -23.044 35.341 1.00 39.25 283 SER A O 1
ATOM 2149 N N . SER A 1 284 ? -11.776 -20.915 35.722 1.00 35.91 284 SER A N 1
ATOM 2150 C CA . SER A 1 284 ? -10.593 -21.257 36.523 1.00 35.91 284 SER A CA 1
ATOM 2151 C C . SER A 1 284 ? -10.306 -20.196 37.594 1.00 35.91 284 SER A C 1
ATOM 2153 O O . SER A 1 284 ? -10.017 -19.047 37.251 1.00 35.91 284 SER A O 1
ATOM 2155 N N . PRO A 1 285 ? -10.291 -20.557 38.895 1.00 36.50 285 PRO A N 1
ATOM 2156 C CA . PRO A 1 285 ? -9.902 -19.661 39.991 1.00 36.50 285 PRO A CA 1
ATOM 2157 C C . PRO A 1 285 ? -8.428 -19.211 39.967 1.00 36.50 285 PRO A C 1
ATOM 2159 O O . PRO A 1 285 ? -7.978 -18.548 40.900 1.00 36.50 285 PRO A O 1
ATOM 2162 N N . ARG A 1 286 ? -7.649 -19.566 38.934 1.00 38.41 286 ARG A N 1
ATOM 2163 C CA . ARG A 1 286 ? -6.206 -19.290 38.839 1.00 38.41 286 ARG A CA 1
ATOM 2164 C C . ARG A 1 286 ? -5.806 -18.230 37.811 1.00 38.41 286 ARG A C 1
ATOM 2166 O O . ARG A 1 286 ? -4.620 -18.072 37.548 1.00 38.41 286 ARG A O 1
ATOM 2173 N N . ALA A 1 287 ? -6.741 -17.440 37.286 1.00 37.66 287 ALA A N 1
ATOM 2174 C CA . ALA A 1 287 ? -6.419 -16.293 36.432 1.00 37.66 287 ALA A CA 1
ATOM 2175 C C . ALA A 1 287 ? -5.976 -15.063 37.256 1.00 37.66 287 ALA A C 1
ATOM 2177 O O . ALA A 1 287 ? -6.619 -14.015 37.258 1.00 37.66 287 ALA A O 1
ATOM 2178 N N . LYS A 1 288 ? -4.861 -15.188 37.980 1.00 36.34 288 LYS A N 1
ATOM 2179 C CA . LYS A 1 288 ? -4.042 -14.045 38.387 1.00 36.34 288 LYS A CA 1
ATOM 2180 C C . LYS A 1 288 ? -2.671 -14.240 37.750 1.00 36.34 288 LYS A C 1
ATOM 2182 O O . LYS A 1 288 ? -2.001 -15.225 38.037 1.00 36.34 288 LYS A O 1
ATOM 2187 N N . THR A 1 289 ? -2.295 -13.271 36.916 1.00 34.34 289 THR A N 1
ATOM 2188 C CA . THR A 1 289 ? -0.931 -13.051 36.413 1.00 34.34 289 THR A CA 1
ATOM 2189 C C . THR A 1 289 ? -0.534 -13.868 35.175 1.00 34.34 289 THR A C 1
ATOM 2191 O O . THR A 1 289 ? 0.206 -14.840 35.262 1.00 34.34 289 THR A O 1
ATOM 2194 N N . ALA A 1 290 ? -0.931 -13.397 33.990 1.00 28.08 290 ALA A N 1
ATOM 2195 C CA . ALA A 1 290 ? -0.124 -13.589 32.784 1.00 28.08 290 ALA A CA 1
ATOM 2196 C C . ALA A 1 290 ? 0.773 -12.350 32.625 1.00 28.08 290 ALA A C 1
ATOM 2198 O O . ALA A 1 290 ? 0.439 -11.406 31.914 1.00 28.08 290 ALA A O 1
ATOM 2199 N N . ILE A 1 291 ? 1.876 -12.314 33.375 1.00 27.52 291 ILE A N 1
ATOM 2200 C CA . ILE A 1 291 ? 3.003 -11.431 33.062 1.00 27.52 291 ILE A CA 1
ATOM 2201 C C . ILE A 1 291 ? 3.818 -12.176 32.008 1.00 27.52 291 ILE A C 1
ATOM 2203 O O . ILE A 1 291 ? 4.334 -13.258 32.283 1.00 27.52 291 ILE A O 1
ATOM 2207 N N . LEU A 1 292 ? 3.921 -11.606 30.808 1.00 27.05 292 LEU A N 1
ATOM 2208 C CA . LEU A 1 292 ? 4.937 -11.985 29.830 1.00 27.05 292 LEU A CA 1
ATOM 2209 C C . LEU A 1 292 ? 6.298 -11.580 30.403 1.00 27.05 292 LEU A C 1
ATOM 2211 O O . LEU A 1 292 ? 6.724 -10.436 30.274 1.00 27.05 292 LEU A O 1
ATOM 2215 N N . SER A 1 293 ? 6.963 -12.501 31.094 1.00 25.67 293 SER A N 1
ATOM 2216 C CA . SER A 1 293 ? 8.355 -12.338 31.493 1.00 25.67 293 SER A CA 1
ATOM 2217 C C . SER A 1 293 ? 9.254 -12.797 30.347 1.00 25.67 293 SER A C 1
ATOM 2219 O O . SER A 1 293 ? 9.569 -13.976 30.200 1.00 25.67 293 SER A O 1
ATOM 2221 N N . ALA A 1 294 ? 9.699 -11.843 29.530 1.00 27.62 294 ALA A N 1
ATOM 2222 C CA . ALA A 1 294 ? 10.933 -12.014 28.781 1.00 27.62 294 ALA A CA 1
ATOM 2223 C C . ALA A 1 294 ? 12.082 -12.000 29.801 1.00 27.62 294 ALA A C 1
ATOM 2225 O O . ALA A 1 294 ? 12.424 -10.957 30.356 1.00 27.62 294 ALA A O 1
ATOM 2226 N N . LYS A 1 295 ? 12.638 -13.174 30.111 1.00 23.52 295 LYS A N 1
ATOM 2227 C CA . LYS A 1 295 ? 13.883 -13.275 30.877 1.00 23.52 295 LYS A CA 1
ATOM 2228 C C . LYS A 1 295 ? 15.025 -12.752 30.005 1.00 23.52 295 LYS A C 1
ATOM 2230 O O . LYS A 1 295 ? 15.558 -13.492 29.186 1.00 23.52 295 LYS A O 1
ATOM 2235 N N . VAL A 1 296 ? 15.419 -11.503 30.217 1.00 29.56 296 VAL A N 1
ATOM 2236 C CA . VAL A 1 296 ? 16.799 -11.069 29.985 1.00 29.56 296 VAL A CA 1
ATOM 2237 C C . VAL A 1 296 ? 17.500 -11.220 31.331 1.00 29.56 296 VAL A C 1
ATOM 2239 O O . VAL A 1 296 ? 17.078 -10.631 32.323 1.00 29.56 296 VAL A O 1
ATOM 2242 N N . GLY A 1 297 ? 18.484 -12.114 31.400 1.00 27.20 297 GLY A N 1
ATOM 2243 C CA . GLY A 1 297 ? 19.285 -12.312 32.605 1.00 27.20 297 GLY A CA 1
ATOM 2244 C C . GLY A 1 297 ? 20.257 -11.151 32.809 1.00 27.20 297 GLY A C 1
ATOM 2245 O O . GLY A 1 297 ? 20.890 -10.719 31.850 1.00 27.20 297 GLY A O 1
ATOM 2246 N N . GLY A 1 298 ? 20.390 -10.682 34.051 1.00 26.56 298 GLY A N 1
ATOM 2247 C CA . GLY A 1 298 ? 21.439 -9.741 34.456 1.00 26.56 298 GLY A CA 1
ATOM 2248 C C . GLY A 1 298 ? 21.036 -8.837 35.623 1.00 26.56 298 GLY A C 1
ATOM 2249 O O . GLY A 1 298 ? 20.328 -7.863 35.423 1.00 26.56 298 GLY A O 1
ATOM 2250 N N . SER A 1 299 ? 21.487 -9.228 36.814 1.00 26.97 299 SER A N 1
ATOM 2251 C CA . SER A 1 299 ? 21.478 -8.612 38.158 1.00 26.97 299 SER A CA 1
ATOM 2252 C C . SER A 1 299 ? 21.309 -7.088 38.353 1.00 26.97 299 SER A C 1
ATOM 2254 O O . SER A 1 299 ? 22.029 -6.294 37.758 1.00 26.97 299 SER A O 1
ATOM 2256 N N . GLU A 1 300 ? 20.417 -6.779 39.305 1.00 31.78 300 GLU A N 1
ATOM 2257 C CA . GLU A 1 300 ? 20.440 -5.822 40.441 1.00 31.78 300 GLU A CA 1
ATOM 2258 C C . GLU A 1 300 ? 21.169 -4.455 40.376 1.00 31.78 300 GLU A C 1
ATOM 2260 O O . GLU A 1 300 ? 22.385 -4.362 40.243 1.00 31.78 300 GLU A O 1
ATOM 2265 N N . ASP A 1 301 ? 20.340 -3.430 40.636 1.00 29.14 301 ASP A N 1
ATOM 2266 C CA . ASP A 1 301 ? 20.512 -2.191 41.416 1.00 29.14 301 ASP A CA 1
ATOM 2267 C C . ASP A 1 301 ? 21.645 -1.189 41.119 1.00 29.14 301 ASP A C 1
ATOM 2269 O O . ASP A 1 301 ? 22.814 -1.396 41.423 1.00 29.14 301 ASP A O 1
ATOM 2273 N N . THR A 1 302 ? 21.247 0.022 40.700 1.00 28.88 302 THR A N 1
ATOM 2274 C CA . THR A 1 302 ? 21.351 1.245 41.532 1.00 28.88 302 THR A CA 1
ATOM 2275 C C . THR A 1 302 ? 20.615 2.443 40.902 1.00 28.88 302 THR A C 1
ATOM 2277 O O . THR A 1 302 ? 20.595 2.637 39.689 1.00 28.88 302 THR A O 1
ATOM 2280 N N . ASN A 1 303 ? 19.976 3.236 41.770 1.00 28.12 303 ASN A N 1
ATOM 2281 C CA . ASN A 1 303 ? 19.434 4.578 41.520 1.00 28.12 303 ASN A CA 1
ATOM 2282 C C . ASN A 1 303 ? 20.553 5.553 41.117 1.00 28.12 303 ASN A C 1
ATOM 2284 O O . ASN A 1 303 ? 21.567 5.567 41.802 1.00 28.12 303 ASN A O 1
ATOM 2288 N N . GLU A 1 304 ? 20.326 6.426 40.127 1.00 28.55 304 GLU A N 1
ATOM 2289 C CA . GLU A 1 304 ? 20.435 7.897 40.246 1.00 28.55 304 GLU A CA 1
ATOM 2290 C C . GLU A 1 304 ? 20.358 8.627 38.887 1.00 28.55 304 GLU A C 1
ATOM 2292 O O . GLU A 1 304 ? 20.399 8.060 37.800 1.00 28.55 304 GLU A O 1
ATOM 2297 N N . THR A 1 305 ? 20.132 9.928 39.007 1.00 29.03 305 THR A N 1
ATOM 2298 C CA . THR A 1 305 ? 19.752 10.979 38.060 1.00 29.03 305 THR A CA 1
ATOM 2299 C C . THR A 1 305 ? 20.735 11.325 36.922 1.00 29.03 305 THR A C 1
ATOM 2301 O O . THR A 1 305 ? 21.848 11.740 37.202 1.00 29.03 305 THR A O 1
ATOM 2304 N N . ASN A 1 306 ? 20.199 11.371 35.687 1.00 26.95 306 ASN A N 1
ATOM 2305 C CA . ASN A 1 306 ? 20.381 12.373 34.600 1.00 26.95 306 ASN A CA 1
ATOM 2306 C C . ASN A 1 306 ? 21.806 12.669 34.016 1.00 26.95 306 ASN A C 1
ATOM 2308 O O . ASN A 1 306 ? 22.820 12.265 34.563 1.00 26.95 306 ASN A O 1
ATOM 2312 N N . PRO A 1 307 ? 21.915 13.401 32.883 1.00 40.59 307 PRO A N 1
ATOM 2313 C CA . PRO A 1 307 ? 21.992 12.905 31.503 1.00 40.59 307 PRO A CA 1
ATOM 2314 C C . PRO A 1 307 ? 23.404 13.029 30.877 1.00 40.59 307 PRO A C 1
ATOM 2316 O O . PRO A 1 307 ? 24.105 14.005 31.130 1.00 40.59 307 PRO A O 1
ATOM 2319 N N . ALA A 1 308 ? 23.807 12.116 29.980 1.00 25.59 308 ALA A N 1
ATOM 2320 C CA . ALA A 1 308 ? 25.025 12.303 29.175 1.00 25.59 308 ALA A CA 1
ATOM 2321 C C . ALA A 1 308 ? 25.051 11.479 27.867 1.00 25.59 308 ALA A C 1
ATOM 2323 O O . ALA A 1 308 ? 25.003 10.255 27.878 1.00 25.59 308 ALA A O 1
ATOM 2324 N N . THR A 1 309 ? 25.141 12.211 26.753 1.00 26.30 309 THR A N 1
ATOM 2325 C CA . THR A 1 309 ? 26.097 12.028 25.641 1.00 26.30 309 THR A CA 1
ATOM 2326 C C . THR A 1 309 ? 26.307 10.615 25.068 1.00 26.30 309 THR A C 1
ATOM 2328 O O . THR A 1 309 ? 27.080 9.818 25.588 1.00 26.30 309 THR A O 1
ATOM 2331 N N . ALA A 1 310 ? 25.721 10.350 23.895 1.00 26.72 310 ALA A N 1
ATOM 2332 C CA . ALA A 1 310 ? 26.095 9.211 23.056 1.00 26.72 310 ALA A CA 1
ATOM 2333 C C . ALA A 1 310 ? 27.353 9.550 22.234 1.00 26.72 310 ALA A C 1
ATOM 2335 O O . ALA A 1 310 ? 27.304 10.371 21.318 1.00 26.72 310 ALA A O 1
ATOM 2336 N N . VAL A 1 311 ? 28.477 8.914 22.567 1.00 25.91 311 VAL A N 1
ATOM 2337 C CA . VAL A 1 311 ? 29.671 8.844 21.715 1.00 25.91 311 VAL A CA 1
ATOM 2338 C C . VAL A 1 311 ? 29.530 7.603 20.836 1.00 25.91 311 VAL A C 1
ATOM 2340 O O . VAL A 1 311 ? 29.374 6.494 21.339 1.00 25.91 311 VAL A O 1
ATOM 2343 N N . VAL A 1 312 ? 29.543 7.803 19.519 1.00 27.38 312 VAL A N 1
ATOM 2344 C CA . VAL A 1 312 ? 29.546 6.731 18.518 1.00 27.38 312 VAL A CA 1
ATOM 2345 C C . VAL A 1 312 ? 30.995 6.318 18.274 1.00 27.38 312 VAL A C 1
ATOM 2347 O O . VAL A 1 312 ? 31.790 7.136 17.814 1.00 27.38 312 VAL A O 1
ATOM 2350 N N . SER A 1 313 ? 31.326 5.059 18.554 1.00 28.77 313 SER A N 1
ATOM 2351 C CA . SER A 1 313 ? 32.575 4.435 18.099 1.00 28.77 313 SER A CA 1
ATOM 2352 C C . SER A 1 313 ? 32.328 3.648 16.801 1.00 28.77 313 SER A C 1
ATOM 2354 O O . SER A 1 313 ? 31.240 3.087 16.644 1.00 28.77 313 SER A O 1
ATOM 2356 N N . PRO A 1 314 ? 33.292 3.595 15.863 1.00 27.80 314 PRO A N 1
ATOM 2357 C CA . PRO A 1 314 ? 33.117 2.915 14.584 1.00 27.80 314 PRO A CA 1
ATOM 2358 C C . PRO A 1 314 ? 33.182 1.389 14.735 1.00 27.80 314 PRO A C 1
ATOM 2360 O O . PRO A 1 314 ? 33.995 0.867 15.493 1.00 27.80 314 PRO A O 1
ATOM 2363 N N . LEU A 1 315 ? 32.328 0.685 13.987 1.00 29.83 315 LEU A N 1
ATOM 2364 C CA . LEU A 1 315 ? 32.365 -0.770 13.827 1.00 29.83 315 LEU A CA 1
ATOM 2365 C C . LEU A 1 315 ? 33.533 -1.160 12.911 1.00 29.83 315 LEU A C 1
ATOM 2367 O O . LEU A 1 315 ? 33.583 -0.732 11.759 1.00 29.83 315 LEU A O 1
ATOM 2371 N N . GLU A 1 316 ? 34.447 -1.971 13.440 1.00 27.72 316 GLU A N 1
ATOM 2372 C CA . GLU A 1 316 ? 35.506 -2.650 12.692 1.00 27.72 316 GLU A CA 1
ATOM 2373 C C . GLU A 1 316 ? 34.931 -3.775 11.809 1.00 27.72 316 GLU A C 1
ATOM 2375 O O . GLU A 1 316 ? 33.962 -4.448 12.170 1.00 27.72 316 GLU A O 1
ATOM 2380 N N . GLU A 1 317 ? 35.534 -3.966 10.633 1.00 31.25 317 GLU A N 1
ATOM 2381 C CA . GLU A 1 317 ? 35.205 -5.028 9.676 1.00 31.25 317 GLU A CA 1
ATOM 2382 C C . GLU A 1 317 ? 35.601 -6.420 10.206 1.00 31.25 317 GLU A C 1
ATOM 2384 O O . GLU A 1 317 ? 36.700 -6.575 10.744 1.00 31.25 317 GLU A O 1
ATOM 2389 N N . PRO A 1 318 ? 34.786 -7.475 10.006 1.00 34.12 318 PRO A N 1
ATOM 2390 C CA . PRO A 1 318 ? 35.205 -8.827 10.330 1.00 34.12 318 PRO A CA 1
ATOM 2391 C C . PRO A 1 318 ? 35.977 -9.464 9.168 1.00 34.12 318 PRO A C 1
ATOM 2393 O O . PRO A 1 318 ? 35.480 -9.626 8.051 1.00 34.12 318 PRO A O 1
ATOM 2396 N N . THR A 1 319 ? 37.205 -9.864 9.486 1.00 29.50 319 THR A N 1
ATOM 2397 C CA . THR A 1 319 ? 38.101 -10.689 8.680 1.00 29.50 319 THR A CA 1
ATOM 2398 C C . THR A 1 319 ? 37.599 -12.127 8.521 1.00 29.50 319 THR A C 1
ATOM 2400 O O . THR A 1 319 ? 36.792 -12.647 9.290 1.00 29.50 319 THR A O 1
ATOM 2403 N N . ALA A 1 320 ? 38.087 -12.754 7.451 1.00 32.09 320 ALA A N 1
ATOM 2404 C CA . ALA A 1 320 ? 37.650 -14.032 6.918 1.00 32.09 320 ALA A CA 1
ATOM 2405 C C . ALA A 1 320 ? 37.943 -15.252 7.809 1.00 32.09 320 ALA A C 1
ATOM 2407 O O . ALA A 1 320 ? 38.998 -15.364 8.430 1.00 32.09 320 ALA A O 1
ATOM 2408 N N . GLY A 1 321 ? 37.049 -16.236 7.689 1.00 30.20 321 GLY A N 1
ATOM 2409 C CA . GLY A 1 321 ? 37.307 -17.642 7.984 1.00 30.20 321 GLY A CA 1
ATOM 2410 C C . GLY A 1 321 ? 36.576 -18.133 9.222 1.00 30.20 321 GLY A C 1
ATOM 2411 O O . GLY A 1 321 ? 36.941 -17.753 10.321 1.00 30.20 321 GLY A O 1
ATOM 2412 N N . HIS A 1 322 ? 35.572 -18.993 9.033 1.00 31.75 322 HIS A N 1
ATOM 2413 C CA . HIS A 1 322 ? 35.385 -20.255 9.762 1.00 31.75 322 HIS A CA 1
ATOM 2414 C C . HIS A 1 322 ? 34.321 -21.101 9.039 1.00 31.75 322 HIS A C 1
ATOM 2416 O O . HIS A 1 322 ? 33.366 -20.584 8.462 1.00 31.75 322 HIS A O 1
ATOM 2422 N N . ALA A 1 323 ? 34.579 -22.406 8.998 1.00 29.22 323 ALA A N 1
ATOM 2423 C CA . ALA A 1 323 ? 33.940 -23.400 8.146 1.00 29.22 323 ALA A CA 1
ATOM 2424 C C . ALA A 1 323 ? 32.462 -23.684 8.476 1.00 29.22 323 ALA A C 1
ATOM 2426 O O . ALA A 1 323 ? 32.005 -23.526 9.606 1.00 29.22 323 ALA A O 1
ATOM 2427 N N . ALA A 1 324 ? 31.746 -24.152 7.451 1.00 29.89 324 ALA A N 1
ATOM 2428 C CA . ALA A 1 324 ? 30.336 -24.515 7.471 1.00 29.89 324 ALA A CA 1
ATOM 2429 C C . ALA A 1 324 ? 30.024 -25.714 8.387 1.00 29.89 324 ALA A C 1
ATOM 2431 O O . ALA A 1 324 ? 30.692 -26.746 8.324 1.00 29.89 324 ALA A O 1
ATOM 2432 N N . ALA A 1 325 ? 28.937 -25.601 9.154 1.00 28.78 325 ALA A N 1
ATOM 2433 C CA . ALA A 1 325 ? 28.233 -26.728 9.762 1.00 28.78 325 ALA A CA 1
ATOM 2434 C C . ALA A 1 325 ? 26.936 -27.005 8.969 1.00 28.78 325 ALA A C 1
ATOM 2436 O O . ALA A 1 325 ? 26.266 -26.047 8.570 1.00 28.78 325 ALA A O 1
ATOM 2437 N N . PRO A 1 326 ? 26.564 -28.272 8.708 1.00 32.47 326 PRO A N 1
ATOM 2438 C CA . PRO A 1 326 ? 25.390 -28.594 7.910 1.00 32.47 326 PRO A CA 1
ATOM 2439 C C . PRO A 1 326 ? 24.124 -28.705 8.770 1.00 32.47 326 PRO A C 1
ATOM 2441 O O . PRO A 1 326 ? 24.160 -29.201 9.892 1.00 32.47 326 PRO A O 1
ATOM 2444 N N . GLY A 1 327 ? 22.988 -28.351 8.166 1.00 33.19 327 GLY A N 1
ATOM 2445 C CA . GLY A 1 327 ? 21.691 -28.926 8.521 1.00 33.19 327 GLY A CA 1
ATOM 2446 C C . GLY A 1 327 ? 20.857 -28.145 9.533 1.00 33.19 327 GLY A C 1
ATOM 2447 O O . GLY A 1 327 ? 20.702 -28.571 10.670 1.00 33.19 327 GLY A O 1
ATOM 2448 N N . VAL A 1 328 ? 20.200 -27.079 9.073 1.00 25.64 328 VAL A N 1
ATOM 2449 C CA . VAL A 1 328 ? 18.902 -26.668 9.626 1.00 25.64 328 VAL A CA 1
ATOM 2450 C C . VAL A 1 328 ? 17.956 -26.447 8.451 1.00 25.64 328 VAL A C 1
ATOM 2452 O O . VAL A 1 328 ? 18.057 -25.466 7.719 1.00 25.64 328 VAL A O 1
ATOM 2455 N N . THR A 1 329 ? 17.058 -27.403 8.234 1.00 26.09 329 THR A N 1
ATOM 2456 C CA . THR A 1 329 ? 15.881 -27.234 7.381 1.00 26.09 329 THR A CA 1
ATOM 2457 C C . THR A 1 329 ? 14.967 -26.201 8.026 1.00 26.09 329 THR A C 1
ATOM 2459 O O . THR A 1 329 ? 14.375 -26.461 9.071 1.00 26.09 329 THR A O 1
ATOM 2462 N N . VAL A 1 330 ? 14.867 -25.025 7.411 1.00 26.25 330 VAL A N 1
ATOM 2463 C CA . VAL A 1 330 ? 13.881 -24.009 7.784 1.00 26.25 330 VAL A CA 1
ATOM 2464 C C . VAL A 1 330 ? 12.604 -24.316 7.008 1.00 26.25 330 VAL A C 1
ATOM 2466 O O . VAL A 1 330 ? 12.514 -24.062 5.807 1.00 26.25 330 VAL A O 1
ATOM 2469 N N . GLU A 1 331 ? 11.625 -24.914 7.683 1.00 28.00 331 GLU A N 1
ATOM 2470 C CA . GLU A 1 331 ? 10.263 -24.981 7.162 1.00 28.00 331 GLU A CA 1
ATOM 2471 C C . GLU A 1 331 ? 9.680 -23.564 7.089 1.00 28.00 331 GLU A C 1
ATOM 2473 O O . GLU A 1 331 ? 9.739 -22.804 8.052 1.00 28.00 331 GLU A O 1
ATOM 2478 N N . LYS A 1 332 ? 9.169 -23.226 5.897 1.00 29.48 332 LYS A N 1
ATOM 2479 C CA . LYS A 1 332 ? 8.340 -22.068 5.522 1.00 29.48 332 LYS A CA 1
ATOM 2480 C C . LYS A 1 332 ? 8.001 -21.108 6.673 1.00 29.48 332 LYS A C 1
ATOM 2482 O O . LYS A 1 332 ? 7.026 -21.307 7.394 1.00 29.48 332 LYS A O 1
ATOM 2487 N N . ALA A 1 333 ? 8.751 -20.013 6.767 1.00 24.41 333 ALA A N 1
ATOM 2488 C CA . ALA A 1 333 ? 8.328 -18.857 7.543 1.00 24.41 333 ALA A CA 1
ATOM 2489 C C . ALA A 1 333 ? 7.256 -18.095 6.749 1.00 24.41 333 ALA A C 1
ATOM 2491 O O . ALA A 1 333 ? 7.530 -17.563 5.674 1.00 24.41 333 ALA A O 1
ATOM 2492 N N . ILE A 1 334 ? 6.034 -18.079 7.273 1.00 28.22 334 ILE A N 1
ATOM 2493 C CA . ILE A 1 334 ? 5.023 -17.077 6.930 1.00 28.22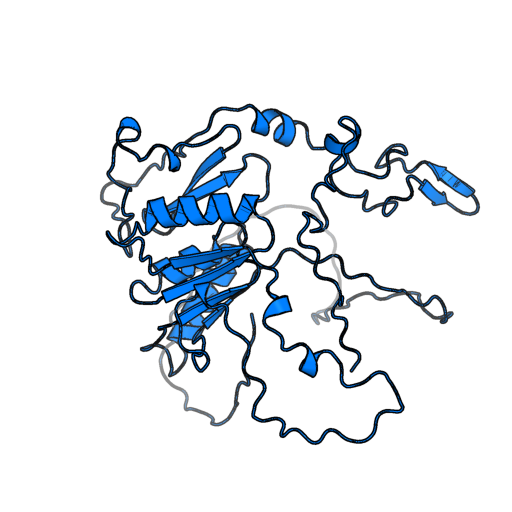 334 ILE A CA 1
ATOM 2494 C C . ILE A 1 334 ? 5.362 -15.852 7.790 1.00 28.22 334 ILE A C 1
ATOM 2496 O O . ILE A 1 334 ? 5.457 -15.995 9.010 1.00 28.22 334 ILE A O 1
ATOM 2500 N N . ILE A 1 335 ? 5.610 -14.702 7.155 1.00 36.81 335 ILE A N 1
ATOM 2501 C CA . ILE A 1 335 ? 5.809 -13.400 7.815 1.00 36.81 335 ILE A CA 1
ATOM 2502 C C . ILE A 1 335 ? 4.537 -12.588 7.636 1.00 36.81 335 ILE A C 1
ATOM 2504 O O . ILE A 1 335 ? 4.167 -12.341 6.463 1.00 36.81 335 ILE A O 1
#

Mean predicted aligned error: 15.49 Å

InterPro domains:
  IPR003358 tRNA (guanine-N-7) methyltransferase, Trmb type [PF02390] (159-253)
  IPR029063 S-adenosyl-L-methionine-dependent methyltransferase superfamily [G3DSA:3.40.50.150] (116-305)
  IPR029063 S-adenosyl-L-methionine-dependent methyltransferase superfamily [SSF53335] (130-277)
  IPR050210 tRNA (adenine-N(6)-)-methyltransferase [PTHR47739] (119-285)

pLDDT: mean 70.08, std 25.67, range [23.52, 98.12]

Foldseek 3Di:
DDDLDDPDDPLDPQLQWDADPDPPPVRNQFTGQDPQCNLQQWDDDPHDTHGDPQCRSVRGHGQPPQLVVQQQAAEEEDDDDDDPPDAFDFDFFPCLPPDPVRDDPLLHGGRQWYFYDAHRSATFIDGGSDDDDDVVLVVQLVVLLVVCCVDPNVVPQAEEEEEQCFLNRSQVSNCRSPVNHQTEYEHSDPVRQSRNVSSQCRGQNADPVRHTSYYYDNDHPVLQFPPVVVPPDPDPDDPDDDDPPPPRQRQDPCVSVDPSPDDGSTYTYPRRDHPSPDPPPPPDPPPDDPDPDPDPDDDDDDDDDDDDDDDDDDDDDDDDDDDDDDDDDDDDDHD

Solvent-accessible surface area (backbone atoms only — not comparable to full-atom values): 21060 Å² total; per-residue (Å²): 130,90,78,91,66,79,91,69,80,71,71,58,51,63,52,73,53,47,53,69,91,50,92,47,72,78,57,60,60,37,33,23,65,20,84,85,33,72,48,67,17,31,38,84,54,102,88,43,82,38,71,22,79,87,36,69,47,62,19,23,27,75,52,55,65,64,37,60,55,19,53,74,33,73,39,42,74,57,84,80,90,74,62,89,91,68,75,68,55,72,68,73,24,60,48,65,84,58,54,81,90,73,50,60,76,83,66,59,66,48,58,14,26,32,37,34,78,63,62,62,57,26,52,40,40,37,46,43,72,52,80,63,85,49,71,65,40,54,50,49,29,50,50,55,52,48,55,44,58,74,35,97,61,40,92,60,64,46,29,33,39,17,42,39,24,48,46,29,55,40,42,47,48,42,39,50,76,34,75,86,24,37,31,35,27,26,17,42,48,60,72,32,37,54,30,19,52,41,24,41,44,44,28,71,40,60,46,98,84,67,50,50,55,63,48,74,45,76,38,61,70,72,69,38,53,52,75,73,79,75,65,82,87,83,71,93,80,78,85,87,80,92,69,73,94,83,70,84,61,50,59,64,59,73,87,71,74,60,65,66,86,63,73,66,72,43,65,42,47,73,50,75,69,65,71,73,84,74,80,76,75,83,85,54,101,71,85,70,82,91,73,89,74,81,83,75,88,81,85,84,90,83,92,84,83,85,88,82,84,89,80,86,78,85,85,79,84,85,79,87,86,82,85,90,80,85,87,80,88,78,76,83,82,83,81

Secondary structure (DSSP, 8-state):
------SS---SS-STTS----S-TTTTTEEEE-TTTTTSSEEEETTEEEE-TTTTTSSEEEPPHHHHHHHTSPPEEPP----TT----SSPPTTTTS-TTTS-GGGSPPTTEEEEE-STT-EEEEESSS----HHHHHHHHHHHHHHHHSTTGGG--EEEEET-TTTHHHHHHHHH-TTSEEEEEES-HHHHHHHHHHHHHHH---TTS--SEEEEES-GGGGS-GGGGSSSS-TT-------TT-------GGG---TT---SEEEE---------------TT------------------------PPPPPPPPPP--PPPP---------

Organism: NCBI:txid89044

Sequence (335 aa):
MQRFVPLTGSLTDNAPGYNIVSEDVAEAALGPLCWKCSGTGSVTKKVSLVECKVCNGRKRLPVKSDVQKAKTTPGMITRQTLPPGWEPKGPRCFYGSTPADELPSDLSLQDGEQMCVFVGDWRIIQRKGGHRWTTDDIVTGWVAGKLSRDSAASASVKHTLDLGCGNGSVLLMVAWQYPEARCFGMEARSEAVGLARRSIKYNVGGGPDGSCRVKVINQDFRTLIPKEDLLDDCIEGVSNLSMSKNDAHAILPEEFGLPASSKFDLVTGTPPYFQVDFEVTKSSPRAKTAILSAKVGGSEDTNETNPATAVVSPLEEPTAGHAAAPGVTVEKAII

Nearest PDB structures (foldseek):
  1p91-assembly1_A  TM=7.303E-01  e=3.485E-04  Escherichia coli
  1p91-assembly1_B  TM=7.304E-01  e=4.797E-04  Escherichia coli
  3g8a-assembly3_C  TM=7.178E-01  e=1.612E-02  Thermus thermophilus HB8
  3g8a-assembly1_A  TM=6.931E-01  e=1.512E-02  Thermus thermophilus HB8
  1nt2-assembly1_A  TM=6.029E-01  e=1.419E-02  Archaeoglobus fulgidus DSM 4304